Protein AF-A0A954FXZ7-F1 (afdb_monomer)

Sequence (182 aa):
MTSQVKESRLDNQRIRRRPSRIIVGSLCLGFIVVGLLWGKSAWISFCQWQAERNLQSRDAEVAMSWISKAYEADSQNAETLLILARAHRRAHEVEPAVEYLKTLLKLAGPSEALHREQWLVEAHVGDLTNLEQHLADMLIDPQGNAQDICETFVNSCILNYRFHDALRILEVWQADFPNDPL

Secondary structure (DSSP, 8-state):
--SSTTGGGSSS-------HHHHHHHHHHHHHHHHHHHHHHHHHHHHHHHHHHHHHTT-HHHHHHHHHHHHHH-TT-HHHHHHHHHHHHHTT-HHHHHHHHHHHHHHH-S-HHHHHHHHHHHHHTT--HHHHHHHHHHHHS-TT-HHHHHHHHHHHHHHTT-HHHHHHHHHHHHHH-TTS--

Nearest PDB structures (foldseek):
  5lyp-assembly1_A  TM=6.255E-01  e=1.002E-02  Saccharomyces cerevisiae
  5hrz-assembly1_A  TM=6.611E-01  e=2.943E-02  synthetic construct
  1a17-assembly1_A  TM=5.729E-01  e=2.808E-02  Homo sapiens
  5a31-assembly1_Y  TM=5.627E-01  e=7.512E-02  Homo sapiens
  4buj-assembly2_F  TM=5.618E-01  e=7.168E-02  Saccharomyces cerevisiae S288C

Foldseek 3Di:
DPDPVPVVPPPPPDPPPPCVVVVVVVVVVVVVVVVVVVVLVVLLVVLLVQLLVCVQVLNLVVSCVSLVVSCVSPVLDLSSLLSQLSSCVSVVNLVSSVVSLVSSCVRPNDDPSSVQSVCLSCLSVQNNPSCVVCVVVCCVPVVRHNPSSLVSNLVSCVVVVVNVSSVVSVVVCCVVPVPDPD

Radius of gyration: 29.23 Å; Cα contacts (8 Å, |Δi|>4): 170; chains: 1; bounding box: 58×35×107 Å

Solvent-accessible surface area (backbone atoms only — not comparable to full-atom values): 10086 Å² total; per-residue (Å²): 143,79,75,77,78,65,67,78,70,68,80,85,75,74,87,77,82,73,57,64,67,57,52,50,50,53,50,53,50,48,52,50,54,50,50,51,53,50,52,52,53,53,49,31,53,50,22,44,53,53,13,52,55,25,49,75,69,71,34,24,69,63,12,45,61,32,34,50,56,21,32,74,74,40,78,83,39,60,67,52,31,52,52,46,19,52,28,28,43,69,62,71,36,56,68,62,15,52,53,29,49,54,49,31,38,74,73,74,42,90,46,70,72,56,51,56,49,49,27,51,56,39,15,69,77,46,45,45,71,63,37,63,78,43,40,69,60,42,60,75,58,40,91,86,47,50,65,59,53,52,51,41,51,32,53,19,22,53,74,64,71,35,53,71,61,24,50,58,51,48,54,51,46,47,69,79,40,72,85,60,87,125

Structure (mmCIF, N/CA/C/O backbone):
data_AF-A0A954FXZ7-F1
#
_entry.id   AF-A0A954FXZ7-F1
#
loop_
_atom_site.group_PDB
_atom_site.id
_atom_site.type_symbol
_atom_site.label_atom_id
_atom_site.label_alt_id
_atom_site.label_comp_id
_atom_site.label_asym_id
_atom_site.label_entity_id
_atom_site.label_seq_id
_atom_site.pdbx_PDB_ins_code
_atom_site.Cartn_x
_atom_site.Cartn_y
_atom_site.Cartn_z
_atom_site.occupancy
_atom_site.B_iso_or_equiv
_atom_site.auth_seq_id
_atom_site.auth_comp_id
_atom_site.auth_asym_id
_atom_site.auth_atom_id
_atom_site.pdbx_PDB_model_num
ATOM 1 N N . MET A 1 1 ? 38.506 10.407 -86.461 1.00 49.69 1 MET A N 1
ATOM 2 C CA . MET A 1 1 ? 37.497 9.555 -85.792 1.00 49.69 1 MET A CA 1
ATOM 3 C C . MET A 1 1 ? 38.191 8.677 -84.750 1.00 49.69 1 MET A C 1
ATOM 5 O O . MET A 1 1 ? 38.519 7.556 -85.082 1.00 49.69 1 MET A O 1
ATOM 9 N N . THR A 1 2 ? 38.475 9.171 -83.535 1.00 50.09 2 THR A N 1
ATOM 10 C CA . THR A 1 2 ? 38.960 8.320 -82.407 1.00 50.09 2 THR A CA 1
ATOM 11 C C . THR A 1 2 ? 39.024 9.024 -81.041 1.00 50.09 2 THR A C 1
ATOM 13 O O . THR A 1 2 ? 39.314 8.354 -80.056 1.00 50.09 2 THR A O 1
ATOM 16 N N . SER A 1 3 ? 38.739 10.330 -80.924 1.00 51.28 3 SER A N 1
ATOM 17 C CA . SER A 1 3 ? 38.950 11.040 -79.646 1.00 51.28 3 SER A CA 1
ATOM 18 C C . SER A 1 3 ? 37.697 11.237 -78.780 1.00 51.28 3 SER A C 1
ATOM 20 O O . SER A 1 3 ? 37.835 11.362 -77.572 1.00 51.28 3 SER A O 1
ATOM 22 N N . GLN A 1 4 ? 36.479 11.193 -79.338 1.00 47.25 4 GLN A N 1
ATOM 23 C CA . GLN A 1 4 ? 35.246 11.436 -78.560 1.00 47.25 4 GLN A CA 1
ATOM 24 C C . GLN A 1 4 ? 34.610 10.184 -77.931 1.00 47.25 4 GLN A C 1
ATOM 26 O O . GLN A 1 4 ? 33.756 10.297 -77.061 1.00 47.25 4 GLN A O 1
ATOM 31 N N . VAL A 1 5 ? 35.037 8.975 -78.311 1.00 49.00 5 VAL A N 1
ATOM 32 C CA . VAL A 1 5 ? 34.463 7.719 -77.775 1.00 49.00 5 VAL A CA 1
ATOM 33 C C . VAL A 1 5 ? 35.115 7.306 -76.442 1.00 49.00 5 VAL A C 1
ATOM 35 O O . VAL A 1 5 ? 34.634 6.402 -75.760 1.00 49.00 5 VAL A O 1
ATOM 38 N N . LYS A 1 6 ? 36.213 7.963 -76.042 1.00 42.94 6 LYS A N 1
ATOM 39 C CA . LYS A 1 6 ? 36.994 7.581 -74.854 1.00 42.94 6 LYS A CA 1
ATOM 40 C C . LYS A 1 6 ? 36.622 8.362 -73.589 1.00 42.94 6 LYS A C 1
ATOM 42 O O . LYS A 1 6 ? 36.793 7.825 -72.499 1.00 42.94 6 LYS A O 1
ATOM 47 N N . GLU A 1 7 ? 36.060 9.564 -73.720 1.00 44.06 7 GLU A N 1
ATOM 48 C CA . GLU A 1 7 ? 35.636 10.378 -72.567 1.00 44.06 7 GLU A CA 1
ATOM 49 C C . GLU A 1 7 ? 34.301 9.923 -71.964 1.00 44.06 7 GLU A C 1
ATOM 51 O O . GLU A 1 7 ? 34.107 10.029 -70.757 1.00 44.06 7 GLU A O 1
ATOM 56 N N . SER A 1 8 ? 33.415 9.293 -72.741 1.00 44.84 8 SER A N 1
ATOM 57 C CA . SER A 1 8 ? 32.098 8.868 -72.243 1.00 44.84 8 SER A CA 1
ATOM 58 C C . SER A 1 8 ? 32.117 7.603 -71.367 1.00 44.84 8 SER A C 1
ATOM 60 O O . SER A 1 8 ? 31.059 7.127 -70.957 1.00 44.84 8 SER A O 1
ATOM 62 N N . ARG A 1 9 ? 3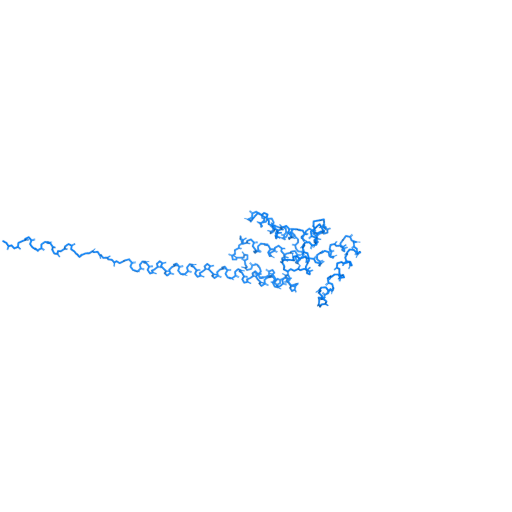3.290 7.002 -71.108 1.00 44.25 9 ARG A N 1
ATOM 63 C CA . ARG A 1 9 ? 33.417 5.741 -70.346 1.00 44.25 9 ARG A CA 1
ATOM 64 C C . ARG A 1 9 ? 33.980 5.894 -68.935 1.00 44.25 9 ARG A C 1
ATOM 66 O O . ARG A 1 9 ? 34.012 4.901 -68.214 1.00 44.25 9 ARG A O 1
ATOM 73 N N . LEU A 1 10 ? 34.400 7.090 -68.525 1.00 45.50 10 LEU A N 1
ATOM 74 C CA . LEU A 1 10 ? 35.016 7.290 -67.206 1.00 45.50 10 LEU A CA 1
ATOM 75 C C . LEU A 1 10 ? 34.113 7.956 -66.165 1.00 45.50 10 LEU A C 1
ATOM 77 O O . LEU A 1 10 ? 34.504 8.005 -65.003 1.00 45.50 10 LEU A O 1
ATOM 81 N N . ASP A 1 11 ? 32.895 8.365 -66.524 1.00 43.66 11 ASP A N 1
ATOM 82 C CA . ASP A 1 11 ? 32.009 9.074 -65.586 1.00 43.66 11 ASP A CA 1
ATOM 83 C C . ASP A 1 11 ? 30.918 8.193 -64.942 1.00 43.66 11 ASP A C 1
ATOM 85 O O . ASP A 1 11 ? 30.104 8.652 -64.150 1.00 43.66 11 ASP A O 1
ATOM 89 N N . ASN A 1 12 ? 30.907 6.884 -65.224 1.00 47.56 12 ASN A N 1
ATOM 90 C CA . ASN A 1 12 ? 29.901 5.957 -64.679 1.00 47.56 12 ASN A CA 1
ATOM 91 C C . ASN A 1 12 ? 30.410 5.095 -63.505 1.00 47.56 12 ASN A C 1
ATOM 93 O O . ASN A 1 12 ? 29.854 4.046 -63.183 1.00 47.56 12 ASN A O 1
ATOM 97 N N . GLN A 1 13 ? 31.501 5.503 -62.856 1.00 49.25 13 GLN A N 1
ATOM 98 C CA . GLN A 1 13 ? 32.075 4.784 -61.719 1.00 49.25 13 GLN A CA 1
ATOM 99 C C . GLN A 1 13 ? 32.358 5.740 -60.569 1.00 49.25 13 GLN A C 1
ATOM 101 O O . GLN A 1 13 ? 33.485 6.203 -60.431 1.00 49.25 13 GLN A O 1
ATOM 106 N N . ARG A 1 14 ? 31.350 5.990 -59.720 1.00 48.75 14 ARG A N 1
ATOM 107 C CA . ARG A 1 14 ? 31.489 6.203 -58.257 1.00 48.75 14 ARG A CA 1
ATOM 108 C C . ARG A 1 14 ? 30.164 6.597 -57.593 1.00 48.75 14 ARG A C 1
ATOM 110 O O . ARG A 1 14 ? 30.133 7.460 -56.725 1.00 48.75 14 ARG A O 1
ATOM 117 N N . ILE A 1 15 ? 29.079 5.860 -57.837 1.00 52.81 15 ILE A N 1
ATOM 118 C CA . ILE A 1 15 ? 28.052 5.765 -56.786 1.00 52.81 15 ILE A CA 1
ATOM 119 C C . ILE A 1 15 ? 28.581 4.753 -55.770 1.00 52.81 15 ILE A C 1
ATOM 121 O O . ILE 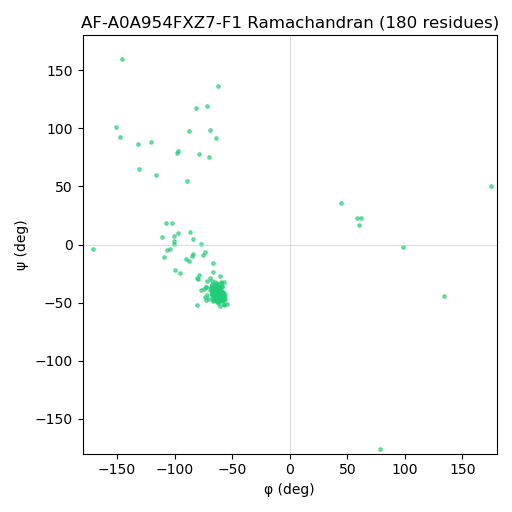A 1 15 ? 28.238 3.571 -55.779 1.00 52.81 15 ILE A O 1
ATOM 125 N N . ARG A 1 16 ? 29.513 5.209 -54.927 1.00 51.78 16 ARG A N 1
ATOM 126 C CA . ARG A 1 16 ? 30.091 4.435 -53.827 1.00 51.78 16 ARG A CA 1
ATOM 127 C C . ARG A 1 16 ? 29.000 4.265 -52.767 1.00 51.78 16 ARG A C 1
ATOM 129 O O . ARG A 1 16 ? 29.002 4.937 -51.743 1.00 51.78 16 ARG A O 1
ATOM 136 N N . ARG A 1 17 ? 28.034 3.376 -53.026 1.00 56.75 17 ARG A N 1
ATOM 137 C CA . ARG A 1 17 ? 27.024 2.952 -52.054 1.00 56.75 17 ARG A CA 1
ATOM 138 C C . ARG A 1 17 ? 27.742 2.234 -50.911 1.00 56.75 17 ARG A C 1
ATOM 140 O O . ARG A 1 17 ? 27.947 1.026 -50.950 1.00 56.75 17 ARG A O 1
ATOM 147 N N . ARG A 1 18 ? 28.123 2.974 -49.871 1.00 60.72 18 ARG A N 1
ATOM 148 C CA . ARG A 1 18 ? 28.374 2.408 -48.541 1.00 60.72 18 ARG A CA 1
ATOM 149 C C . ARG A 1 18 ? 27.395 2.961 -47.491 1.00 60.72 18 ARG A C 1
ATOM 151 O O . ARG A 1 18 ? 27.857 3.520 -46.506 1.00 60.72 18 ARG A O 1
ATOM 158 N N . PRO A 1 19 ? 26.065 2.775 -47.632 1.00 50.75 19 PRO A N 1
ATOM 159 C CA . PRO A 1 19 ? 25.154 2.990 -46.509 1.00 50.75 19 PRO A CA 1
ATOM 160 C C . PRO A 1 19 ? 24.980 1.733 -45.630 1.00 50.75 19 PRO A C 1
ATOM 162 O O . PRO A 1 19 ? 24.526 1.848 -44.502 1.00 50.75 19 PRO A O 1
ATOM 165 N N . SER A 1 20 ? 25.390 0.536 -46.079 1.00 62.56 20 SER A N 1
ATOM 166 C CA . SER A 1 20 ? 25.109 -0.731 -45.372 1.00 62.56 20 SER A CA 1
ATOM 167 C C . SER A 1 20 ? 25.687 -0.804 -43.950 1.00 62.56 20 SER A C 1
ATOM 169 O O . SER A 1 20 ? 24.986 -1.238 -43.047 1.00 62.56 20 SER A O 1
ATOM 171 N N . ARG A 1 21 ? 26.920 -0.336 -43.707 1.00 67.31 21 ARG A N 1
ATOM 172 C CA . ARG A 1 21 ? 27.519 -0.379 -42.356 1.00 67.31 21 ARG A CA 1
ATOM 173 C C . ARG A 1 21 ? 26.895 0.626 -41.389 1.00 67.31 21 ARG A C 1
ATOM 175 O O . ARG A 1 21 ? 26.818 0.338 -40.203 1.00 67.31 21 ARG A O 1
ATOM 182 N N . ILE A 1 22 ? 26.442 1.771 -41.899 1.00 77.31 22 ILE A N 1
ATOM 183 C CA . ILE A 1 22 ? 25.761 2.793 -41.096 1.00 77.31 22 ILE A CA 1
ATOM 184 C C . ILE A 1 22 ? 24.354 2.301 -40.751 1.00 77.31 22 ILE A C 1
ATOM 186 O O . ILE A 1 22 ? 23.982 2.329 -39.590 1.00 77.31 22 ILE A O 1
ATOM 190 N N . ILE A 1 23 ? 23.624 1.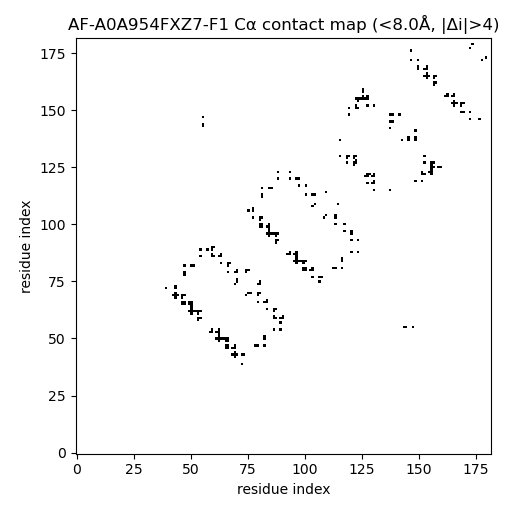744 -41.724 1.00 79.44 23 ILE A N 1
ATOM 191 C CA . ILE A 1 23 ? 22.293 1.158 -41.505 1.00 79.44 23 ILE A CA 1
ATOM 192 C C . ILE A 1 23 ? 22.363 -0.006 -40.508 1.00 79.44 23 ILE A C 1
ATOM 194 O O . ILE A 1 23 ? 21.572 -0.047 -39.574 1.00 79.44 23 ILE A O 1
ATOM 198 N N . VAL A 1 24 ? 23.328 -0.921 -40.665 1.00 81.62 24 VAL A N 1
ATOM 199 C CA . VAL A 1 24 ? 23.531 -2.048 -39.735 1.00 81.62 24 VAL A CA 1
ATOM 200 C C . VAL A 1 24 ? 23.926 -1.542 -38.346 1.00 81.62 24 VAL A C 1
ATOM 202 O O . VAL A 1 24 ? 23.371 -2.008 -37.360 1.00 81.62 24 VAL A O 1
ATOM 205 N N . GLY A 1 25 ? 24.822 -0.553 -38.255 1.00 84.31 25 GLY A N 1
ATOM 206 C CA . GLY A 1 25 ? 25.203 0.066 -36.983 1.00 84.31 25 GLY A CA 1
ATOM 207 C C . GLY A 1 25 ? 24.025 0.737 -36.271 1.00 84.31 25 GLY A C 1
ATOM 208 O O . GLY A 1 25 ? 23.835 0.519 -35.079 1.00 84.31 25 GLY A O 1
ATOM 209 N N . SER A 1 26 ? 23.193 1.485 -37.001 1.00 84.12 26 SER A N 1
ATOM 210 C CA . SER A 1 26 ? 21.971 2.102 -36.471 1.00 84.12 26 SER A CA 1
ATOM 211 C C . SER A 1 26 ? 20.930 1.065 -36.042 1.00 84.12 26 SER A C 1
ATOM 213 O O . SER A 1 26 ? 20.301 1.246 -35.006 1.00 84.12 26 SER A O 1
ATOM 215 N N . LEU A 1 27 ? 20.780 -0.039 -36.783 1.00 86.31 27 LEU A N 1
ATOM 216 C CA . LEU A 1 27 ? 19.910 -1.160 -36.407 1.00 86.31 27 LEU A CA 1
ATOM 217 C C . LEU A 1 27 ? 20.394 -1.845 -35.126 1.00 86.31 27 LEU A C 1
ATOM 219 O O . LEU A 1 27 ? 19.605 -2.031 -34.206 1.00 86.31 27 LEU A O 1
ATOM 223 N N . CYS A 1 28 ? 21.684 -2.175 -35.033 1.00 86.00 28 CYS A N 1
ATOM 224 C CA . CYS A 1 28 ? 22.266 -2.773 -33.830 1.00 86.00 28 CYS A CA 1
ATOM 225 C C . CYS A 1 28 ? 22.134 -1.846 -32.616 1.00 86.00 28 CYS A C 1
ATOM 227 O O . CYS A 1 28 ? 21.744 -2.303 -31.545 1.00 86.00 28 CYS A O 1
ATOM 229 N N . LEU A 1 29 ? 22.399 -0.546 -32.782 1.00 87.69 29 LEU A N 1
ATOM 230 C CA . LEU A 1 29 ? 22.213 0.441 -31.719 1.00 87.69 29 LEU A CA 1
ATOM 231 C C . LEU A 1 29 ? 20.740 0.533 -31.293 1.00 87.69 29 LEU A C 1
ATOM 233 O O . LEU A 1 29 ? 20.453 0.549 -30.100 1.00 87.69 29 LEU A O 1
ATOM 237 N N . GLY A 1 30 ? 19.811 0.521 -32.254 1.00 86.69 30 GLY A N 1
ATOM 238 C CA . GLY A 1 30 ? 18.373 0.481 -31.990 1.00 86.69 30 GLY A CA 1
ATOM 239 C C . GLY A 1 30 ? 17.961 -0.745 -31.174 1.00 86.69 30 GLY A C 1
ATOM 240 O O . GLY A 1 30 ? 17.282 -0.598 -30.163 1.00 86.69 30 GLY A O 1
ATOM 241 N N . PHE A 1 31 ? 18.432 -1.941 -31.542 1.00 87.06 31 PHE A N 1
ATOM 242 C CA . PHE A 1 31 ? 18.162 -3.168 -30.783 1.00 87.06 31 PHE A CA 1
ATOM 243 C C . PHE A 1 31 ? 18.731 -3.135 -29.362 1.00 87.06 31 PHE A C 1
ATOM 245 O O . PHE A 1 31 ? 18.067 -3.602 -28.441 1.00 87.06 31 PHE A O 1
ATOM 252 N N . ILE A 1 32 ? 19.922 -2.562 -29.164 1.00 86.81 32 ILE A N 1
ATOM 253 C CA . ILE A 1 32 ? 20.520 -2.419 -27.830 1.00 86.81 32 ILE A CA 1
ATOM 254 C C . ILE A 1 32 ? 19.686 -1.466 -26.968 1.00 86.81 32 ILE A C 1
ATOM 256 O O . ILE A 1 32 ? 19.357 -1.804 -25.835 1.00 86.81 32 ILE A O 1
ATOM 260 N N . VAL A 1 33 ? 19.299 -0.302 -27.499 1.00 83.19 33 VAL A N 1
ATOM 261 C CA . VAL A 1 33 ? 18.471 0.671 -26.765 1.00 83.19 33 VAL A CA 1
ATOM 262 C C . VAL A 1 33 ? 17.109 0.074 -26.416 1.00 83.19 33 VAL A C 1
ATOM 264 O O . VAL A 1 33 ? 16.676 0.178 -25.272 1.00 83.19 33 VAL A O 1
ATOM 267 N N . VAL A 1 34 ? 16.459 -0.605 -27.365 1.00 85.31 34 VAL A N 1
ATOM 268 C CA . VAL A 1 34 ? 15.197 -1.312 -27.112 1.00 85.31 34 VAL A CA 1
ATOM 269 C C . VAL A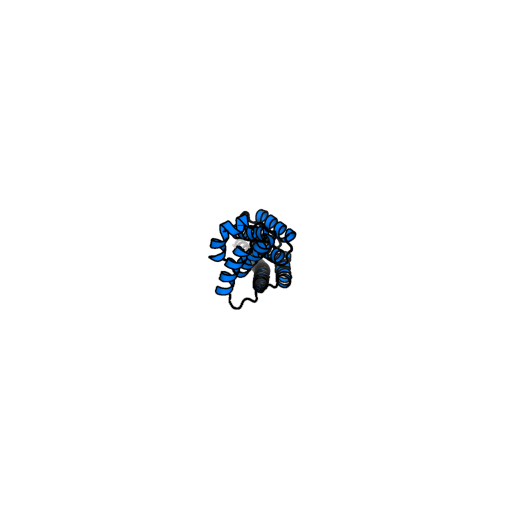 1 34 ? 15.397 -2.383 -26.037 1.00 85.31 34 VAL A C 1
ATOM 271 O O . VAL A 1 34 ? 14.654 -2.399 -25.064 1.00 85.31 34 VAL A O 1
ATOM 274 N N . GLY A 1 35 ? 16.436 -3.215 -26.132 1.00 82.75 35 GLY A N 1
ATOM 275 C CA . GLY A 1 35 ? 16.731 -4.233 -25.120 1.00 82.75 35 GLY A CA 1
ATOM 276 C C . GLY A 1 35 ? 16.934 -3.654 -23.715 1.00 82.75 35 GLY A C 1
ATOM 277 O O . GLY A 1 35 ? 16.411 -4.201 -22.747 1.00 82.75 35 GLY A O 1
ATOM 278 N N . LEU A 1 36 ? 17.627 -2.517 -23.599 1.00 83.75 36 LEU A N 1
ATOM 279 C CA . LEU A 1 36 ? 17.845 -1.831 -22.321 1.00 83.75 36 LEU A CA 1
ATOM 280 C C . LEU A 1 36 ? 16.551 -1.243 -21.741 1.00 83.75 36 LEU A C 1
ATOM 282 O O . LEU A 1 36 ? 16.302 -1.385 -20.545 1.00 83.75 36 LEU A O 1
ATOM 286 N N . LEU A 1 37 ? 15.710 -0.618 -22.571 1.00 80.31 37 LEU A N 1
ATOM 287 C CA . LEU A 1 37 ? 14.425 -0.063 -22.131 1.00 80.31 37 LEU A CA 1
ATOM 288 C C . LEU A 1 37 ? 13.459 -1.162 -21.674 1.00 80.31 37 LEU A C 1
ATOM 290 O O . LEU A 1 37 ? 12.839 -1.040 -20.617 1.00 80.31 37 LEU A O 1
ATOM 294 N N . TRP A 1 38 ? 13.375 -2.258 -22.430 1.00 83.62 38 TRP A N 1
ATOM 295 C CA . TRP A 1 38 ? 12.544 -3.409 -22.075 1.00 83.62 38 TRP A CA 1
ATOM 296 C C . TRP A 1 38 ? 13.052 -4.103 -20.811 1.00 83.62 38 TRP A C 1
ATOM 298 O O . TRP A 1 38 ? 12.253 -4.428 -19.938 1.00 83.62 38 TRP A O 1
ATOM 308 N N . GLY A 1 39 ? 14.372 -4.266 -20.671 1.00 88.00 39 GLY A N 1
ATOM 309 C CA . GLY A 1 39 ? 14.981 -4.819 -19.462 1.00 88.00 39 GLY A CA 1
ATOM 310 C C . GLY A 1 39 ? 14.676 -3.982 -18.219 1.00 88.00 39 GLY A C 1
ATOM 311 O O . GLY A 1 39 ? 14.300 -4.535 -17.188 1.00 88.00 39 GLY A O 1
ATOM 312 N N . LYS A 1 40 ? 14.756 -2.648 -18.331 1.00 89.88 40 LYS A N 1
ATOM 313 C CA . LYS A 1 40 ? 14.398 -1.728 -17.243 1.00 89.88 40 LYS A CA 1
ATOM 314 C C . LYS A 1 40 ? 12.922 -1.852 -16.857 1.00 89.88 40 LYS A C 1
ATOM 316 O O . LYS A 1 40 ? 12.618 -2.012 -15.679 1.00 89.88 40 LYS A O 1
ATOM 321 N N . SER A 1 41 ? 12.015 -1.792 -17.833 1.00 92.31 41 SER A N 1
ATOM 322 C CA . SER A 1 41 ? 10.573 -1.884 -17.570 1.00 92.31 41 SER A CA 1
ATOM 323 C C . SER A 1 41 ? 10.197 -3.228 -16.946 1.00 92.31 41 SER A C 1
ATOM 325 O O . SER A 1 41 ? 9.454 -3.257 -15.973 1.00 92.31 41 SER A O 1
ATOM 327 N N . ALA A 1 42 ? 10.744 -4.332 -17.460 1.00 94.31 42 ALA A N 1
ATOM 328 C CA . ALA A 1 42 ? 10.493 -5.663 -16.916 1.00 94.31 42 ALA A CA 1
ATOM 329 C C . ALA A 1 42 ? 11.016 -5.809 -15.479 1.00 94.31 42 ALA A C 1
ATOM 331 O O . ALA A 1 42 ? 10.362 -6.435 -14.648 1.00 94.31 42 ALA A O 1
ATOM 332 N N . TRP A 1 43 ? 12.172 -5.210 -15.173 1.00 96.31 43 TRP A N 1
ATOM 333 C CA . TRP A 1 43 ? 12.715 -5.186 -13.816 1.00 96.31 43 TRP A CA 1
ATOM 334 C C . TRP A 1 43 ? 11.811 -4.424 -12.842 1.00 96.31 43 TRP A C 1
ATOM 336 O O . TRP A 1 43 ? 11.516 -4.937 -11.765 1.00 96.31 43 TRP A O 1
ATOM 346 N N . ILE A 1 44 ? 11.325 -3.243 -13.240 1.00 97.50 44 ILE A N 1
ATOM 347 C CA . ILE A 1 44 ? 10.381 -2.446 -12.441 1.00 97.50 44 ILE A CA 1
ATOM 348 C C . ILE A 1 44 ? 9.124 -3.265 -12.142 1.00 97.50 44 ILE A C 1
ATOM 350 O O . ILE A 1 44 ? 8.794 -3.446 -10.972 1.00 97.50 44 ILE A O 1
ATOM 354 N N . SER A 1 45 ? 8.488 -3.839 -13.169 1.00 97.06 45 SER A N 1
ATOM 355 C CA . SER A 1 45 ? 7.277 -4.650 -12.998 1.00 97.06 45 SER A CA 1
ATOM 356 C C . SER A 1 45 ? 7.503 -5.884 -12.127 1.00 97.06 45 SER A C 1
ATOM 358 O O . SER A 1 45 ? 6.647 -6.243 -11.324 1.00 97.06 45 SER A O 1
ATOM 360 N N . PHE A 1 46 ? 8.672 -6.523 -12.225 1.00 97.88 46 PHE A N 1
ATOM 361 C CA . PHE A 1 46 ? 9.020 -7.641 -11.350 1.00 97.88 46 PHE A CA 1
ATOM 362 C C . PHE A 1 46 ? 9.143 -7.208 -9.882 1.00 97.88 46 PHE A C 1
ATOM 364 O O . PHE A 1 46 ? 8.611 -7.875 -8.994 1.00 97.88 46 PHE A O 1
ATOM 371 N N . CYS A 1 47 ? 9.819 -6.087 -9.616 1.00 98.38 47 CYS A N 1
ATOM 372 C CA . CYS A 1 47 ? 9.940 -5.543 -8.266 1.00 98.38 47 CYS A CA 1
ATOM 373 C C . CYS A 1 47 ? 8.585 -5.100 -7.692 1.00 98.38 47 CYS A C 1
ATOM 375 O O . CYS A 1 47 ? 8.325 -5.367 -6.521 1.00 98.38 47 CYS A O 1
ATOM 377 N N . GLN A 1 48 ? 7.721 -4.485 -8.505 1.00 98.06 48 GLN A N 1
ATOM 378 C CA . GLN A 1 48 ? 6.353 -4.111 -8.129 1.00 98.06 48 GLN A CA 1
ATOM 379 C C . GLN A 1 48 ? 5.528 -5.343 -7.744 1.00 98.06 48 GLN A C 1
ATOM 381 O O . GLN A 1 48 ? 5.031 -5.417 -6.623 1.00 98.06 48 GLN A O 1
ATOM 386 N N . TRP A 1 49 ? 5.484 -6.357 -8.613 1.00 96.88 49 TRP A N 1
ATOM 387 C CA . TRP A 1 49 ? 4.775 -7.611 -8.347 1.00 96.88 49 TRP A CA 1
ATOM 388 C C . TRP A 1 49 ? 5.257 -8.291 -7.061 1.00 96.88 49 TRP A C 1
ATOM 390 O O . TRP A 1 49 ? 4.460 -8.756 -6.244 1.00 96.88 49 TRP A O 1
ATOM 400 N N . GLN A 1 50 ? 6.574 -8.335 -6.853 1.00 98.00 50 GLN A N 1
ATOM 401 C CA . GLN A 1 50 ? 7.142 -8.954 -5.665 1.00 98.00 50 GLN A CA 1
ATOM 402 C C . GLN A 1 50 ? 6.816 -8.152 -4.400 1.00 98.00 50 GLN A C 1
ATOM 404 O O . GLN A 1 50 ? 6.538 -8.751 -3.362 1.00 98.00 50 GLN A O 1
ATOM 409 N N . ALA A 1 51 ? 6.809 -6.820 -4.469 1.00 97.31 51 ALA A N 1
ATOM 410 C CA . ALA A 1 51 ? 6.384 -5.980 -3.356 1.00 97.31 51 ALA A CA 1
ATOM 411 C C . ALA A 1 51 ? 4.911 -6.224 -3.003 1.00 97.31 51 ALA A C 1
ATOM 413 O O . ALA A 1 51 ? 4.612 -6.525 -1.851 1.00 97.31 51 ALA A O 1
ATOM 414 N N . GLU A 1 52 ? 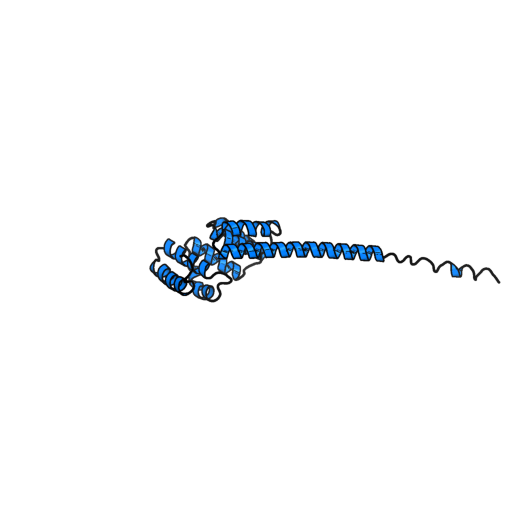4.004 -6.202 -3.983 1.00 94.62 52 GLU A N 1
ATOM 415 C CA . GLU A 1 52 ? 2.575 -6.460 -3.757 1.00 94.62 52 GLU A CA 1
ATOM 416 C C . GLU A 1 52 ? 2.312 -7.840 -3.157 1.00 94.62 52 GLU A C 1
ATOM 418 O O . GLU A 1 52 ? 1.527 -7.973 -2.219 1.00 94.62 52 GLU A O 1
ATOM 423 N N . ARG A 1 53 ? 3.023 -8.870 -3.626 1.00 94.25 53 ARG A N 1
ATOM 424 C CA . ARG A 1 53 ? 2.929 -10.218 -3.058 1.00 94.25 53 ARG A CA 1
ATOM 425 C C . ARG A 1 53 ? 3.337 -10.264 -1.580 1.00 94.25 53 ARG A C 1
ATOM 427 O O . ARG A 1 53 ? 2.721 -10.986 -0.793 1.00 94.25 53 ARG A O 1
ATOM 434 N N . ASN A 1 54 ? 4.369 -9.516 -1.193 1.00 94.25 54 ASN A N 1
ATOM 435 C CA . ASN A 1 54 ? 4.786 -9.429 0.210 1.00 94.25 54 ASN A CA 1
ATOM 436 C C . ASN A 1 54 ? 3.789 -8.604 1.038 1.00 94.25 54 ASN A C 1
ATOM 438 O O . ASN A 1 54 ? 3.455 -9.017 2.146 1.00 94.25 54 ASN A O 1
ATOM 442 N N . LEU A 1 55 ? 3.205 -7.539 0.474 1.00 92.44 55 LEU A N 1
ATOM 443 C CA . LEU A 1 55 ? 2.100 -6.814 1.113 1.00 92.44 55 LEU A CA 1
ATOM 444 C C . LEU A 1 55 ? 0.880 -7.714 1.327 1.00 92.44 55 LEU A C 1
ATOM 446 O O . LEU A 1 55 ? 0.257 -7.634 2.376 1.00 92.44 55 LEU A O 1
ATOM 450 N N . GLN A 1 56 ? 0.541 -8.603 0.395 1.00 89.00 56 GLN A N 1
ATOM 451 C CA . GLN A 1 56 ? -0.527 -9.593 0.603 1.00 89.00 56 GLN A CA 1
ATOM 452 C C . GLN A 1 56 ? -0.193 -10.578 1.731 1.00 89.00 56 GLN A C 1
ATOM 454 O O . GLN A 1 56 ? -1.076 -10.993 2.471 1.00 89.00 56 GLN A O 1
ATOM 459 N N . SER A 1 57 ? 1.088 -10.899 1.905 1.00 89.25 57 SER A N 1
ATOM 460 C CA . SER A 1 57 ? 1.580 -11.824 2.936 1.00 89.25 57 SER A CA 1
ATOM 461 C C . SER A 1 57 ? 1.852 -11.145 4.288 1.00 89.25 57 SER A C 1
ATOM 463 O O . SER A 1 57 ? 2.475 -11.745 5.158 1.00 89.25 57 SER A O 1
ATOM 465 N N . ARG A 1 58 ? 1.415 -9.890 4.456 1.00 88.31 58 ARG A N 1
ATOM 466 C CA . ARG A 1 58 ? 1.673 -9.019 5.615 1.00 88.31 58 ARG A CA 1
ATOM 467 C C . ARG A 1 58 ? 3.143 -8.702 5.927 1.00 88.31 58 ARG A C 1
ATOM 469 O O . ARG A 1 58 ? 3.436 -8.176 6.996 1.00 88.31 58 ARG A O 1
ATOM 476 N N . ASP A 1 59 ? 4.055 -8.915 4.986 1.00 93.06 59 ASP A N 1
ATOM 477 C CA . ASP A 1 59 ? 5.479 -8.618 5.157 1.00 93.06 59 ASP A CA 1
ATOM 478 C C . ASP A 1 59 ? 5.827 -7.246 4.552 1.00 93.06 59 ASP A C 1
ATOM 480 O O . ASP A 1 59 ? 6.285 -7.122 3.410 1.00 93.06 59 ASP A O 1
ATOM 484 N N . ALA A 1 60 ? 5.531 -6.184 5.309 1.00 92.69 60 ALA A N 1
ATOM 485 C CA . ALA A 1 60 ? 5.735 -4.806 4.859 1.00 92.69 60 ALA A CA 1
ATOM 486 C C . ALA A 1 60 ? 7.223 -4.463 4.671 1.00 92.69 60 ALA A C 1
ATOM 488 O O . ALA A 1 60 ? 7.574 -3.765 3.721 1.00 92.69 60 ALA A O 1
ATOM 489 N N . GLU A 1 61 ? 8.105 -4.994 5.519 1.00 94.06 61 GLU A N 1
ATOM 490 C CA . GLU A 1 61 ? 9.545 -4.730 5.457 1.00 94.06 61 GLU A CA 1
ATOM 491 C C . GLU A 1 61 ? 10.161 -5.315 4.176 1.00 94.06 61 GLU A C 1
ATOM 493 O O . GLU A 1 61 ? 10.872 -4.626 3.433 1.00 94.06 61 GLU A O 1
ATOM 498 N N . VAL A 1 62 ? 9.827 -6.568 3.845 1.00 96.75 62 VAL A N 1
ATOM 499 C CA . VAL A 1 62 ? 10.289 -7.183 2.594 1.00 96.75 62 VAL A CA 1
ATOM 500 C C . VAL A 1 62 ? 9.658 -6.494 1.384 1.00 96.75 62 VAL A C 1
ATOM 502 O O . VAL A 1 62 ? 10.347 -6.280 0.379 1.00 96.75 62 VAL A O 1
ATOM 505 N N . ALA A 1 63 ? 8.389 -6.084 1.466 1.00 97.12 63 ALA A N 1
ATOM 506 C CA . ALA A 1 63 ? 7.758 -5.300 0.408 1.00 97.12 63 ALA A CA 1
ATOM 507 C C . ALA A 1 63 ? 8.494 -3.974 0.149 1.00 97.12 63 ALA A C 1
ATOM 509 O O . ALA A 1 63 ? 8.789 -3.662 -1.008 1.00 97.12 63 ALA A O 1
ATOM 510 N N . MET A 1 64 ? 8.867 -3.241 1.207 1.00 97.19 64 MET A N 1
ATOM 511 C CA . MET A 1 64 ? 9.655 -2.005 1.122 1.00 97.19 64 MET A CA 1
ATOM 512 C C . MET A 1 64 ? 11.004 -2.236 0.431 1.00 97.19 64 MET A C 1
ATOM 514 O O . MET A 1 64 ? 11.390 -1.466 -0.453 1.00 97.19 64 MET A O 1
ATOM 518 N N . SER A 1 65 ? 11.704 -3.325 0.769 1.00 97.38 65 SER A N 1
ATOM 519 C CA . SER A 1 65 ? 12.982 -3.679 0.134 1.00 97.38 65 SER A CA 1
ATOM 520 C C . SER A 1 65 ? 12.847 -3.897 -1.378 1.00 97.38 65 SER A C 1
ATOM 522 O O . SER A 1 65 ? 13.707 -3.476 -2.159 1.00 97.38 65 SER A O 1
ATOM 524 N N . TRP A 1 66 ? 11.765 -4.543 -1.818 1.00 98.31 66 TRP A N 1
ATOM 525 C CA . TRP A 1 66 ? 11.518 -4.774 -3.240 1.00 98.31 66 TRP A CA 1
ATOM 526 C C . TRP A 1 66 ? 11.100 -3.512 -3.979 1.00 98.31 66 TRP A C 1
ATOM 528 O O . TRP A 1 66 ? 11.674 -3.215 -5.029 1.00 98.31 66 TRP A O 1
ATOM 538 N N . ILE A 1 67 ? 10.150 -2.750 -3.437 1.00 98.31 67 ILE A N 1
ATOM 539 C CA . ILE A 1 67 ? 9.637 -1.570 -4.135 1.00 98.31 67 ILE A CA 1
ATOM 540 C C . ILE A 1 67 ? 10.670 -0.440 -4.211 1.00 98.31 67 ILE A C 1
ATOM 542 O O . ILE A 1 67 ? 10.712 0.281 -5.207 1.00 98.31 67 ILE A O 1
ATOM 546 N N . SER A 1 68 ? 11.586 -0.349 -3.242 1.00 97.69 68 SER A N 1
ATOM 547 C CA . SER A 1 68 ? 12.698 0.613 -3.289 1.00 97.69 68 SER A CA 1
ATOM 548 C C . SER A 1 68 ? 13.577 0.415 -4.530 1.00 97.69 68 SER A C 1
ATOM 550 O O . SER A 1 68 ? 13.982 1.388 -5.158 1.00 97.69 68 SER A O 1
ATOM 552 N N . LYS A 1 69 ? 13.787 -0.832 -4.976 1.00 98.19 69 LYS A N 1
ATOM 553 C CA . LYS A 1 69 ? 14.540 -1.128 -6.211 1.00 98.19 69 LYS A CA 1
ATOM 554 C C . LYS A 1 69 ? 13.806 -0.650 -7.465 1.00 98.19 69 LYS A C 1
ATOM 556 O O . LYS A 1 69 ? 14.444 -0.205 -8.418 1.00 98.19 69 LYS A O 1
ATOM 561 N N . ALA A 1 70 ? 12.474 -0.746 -7.481 1.00 98.12 70 ALA A N 1
ATOM 562 C CA . ALA A 1 70 ? 11.664 -0.199 -8.568 1.00 98.12 70 ALA A CA 1
ATOM 563 C C . ALA A 1 70 ? 11.756 1.334 -8.596 1.00 98.12 70 ALA A C 1
ATOM 565 O O . ALA A 1 70 ? 11.895 1.923 -9.666 1.00 98.12 70 ALA A O 1
ATOM 566 N N . TYR A 1 71 ? 11.739 1.964 -7.420 1.00 98.00 71 TYR A N 1
ATOM 567 C CA . TYR A 1 71 ? 11.837 3.413 -7.264 1.00 98.00 71 TYR A CA 1
ATOM 568 C C . TYR A 1 71 ? 13.212 3.967 -7.656 1.00 98.00 71 TYR A C 1
ATOM 570 O O . TYR A 1 71 ? 13.295 4.987 -8.333 1.00 98.00 71 TYR A O 1
ATOM 578 N N . GLU A 1 72 ? 14.297 3.273 -7.305 1.00 97.50 72 GLU A N 1
ATOM 579 C CA . GLU A 1 72 ? 15.651 3.616 -7.760 1.00 97.50 72 GLU A CA 1
ATOM 580 C C . GLU A 1 72 ? 15.782 3.547 -9.287 1.00 97.50 72 GLU A C 1
ATOM 582 O O . GLU A 1 72 ? 16.479 4.361 -9.896 1.00 97.50 72 GLU A O 1
ATOM 587 N N . ALA A 1 73 ? 15.102 2.587 -9.922 1.00 96.50 73 ALA A N 1
ATOM 588 C CA . ALA A 1 73 ? 15.087 2.472 -11.374 1.00 96.50 73 ALA A CA 1
ATOM 589 C C . ALA A 1 73 ? 14.254 3.590 -12.025 1.00 96.50 73 ALA A C 1
ATOM 591 O O . ALA A 1 73 ? 14.670 4.151 -13.045 1.00 96.50 73 ALA A O 1
ATOM 592 N N . ASP A 1 74 ? 13.084 3.909 -11.474 1.00 96.62 74 ASP A N 1
ATOM 593 C CA . ASP A 1 74 ? 12.222 4.991 -11.946 1.00 96.62 74 ASP A CA 1
ATOM 594 C C . ASP A 1 74 ? 11.377 5.586 -10.810 1.00 96.62 74 ASP A C 1
ATOM 596 O O . ASP A 1 74 ? 10.333 5.051 -10.428 1.00 96.62 74 ASP A O 1
ATOM 600 N N . SER A 1 75 ? 11.815 6.740 -10.304 1.00 96.94 75 SER A N 1
ATOM 601 C CA . SER A 1 75 ? 11.148 7.448 -9.209 1.00 96.94 75 SER A CA 1
ATOM 602 C C . SER A 1 75 ? 9.871 8.175 -9.632 1.00 96.94 75 SER A C 1
ATOM 604 O O . SER A 1 75 ? 9.125 8.656 -8.780 1.00 96.94 75 SER A O 1
ATOM 606 N N . GLN A 1 76 ? 9.603 8.259 -10.938 1.00 96.75 76 GLN A N 1
ATOM 607 C CA . GLN A 1 76 ? 8.401 8.868 -11.505 1.00 96.75 76 GLN A CA 1
ATOM 608 C C . GLN A 1 76 ? 7.444 7.817 -12.074 1.00 96.75 76 GLN A C 1
ATOM 610 O O . GLN A 1 76 ? 6.565 8.141 -12.869 1.00 96.75 76 GLN A O 1
ATOM 615 N N . ASN A 1 77 ? 7.581 6.554 -11.674 1.00 97.69 77 ASN A N 1
ATOM 616 C CA . ASN A 1 77 ? 6.601 5.538 -12.014 1.00 97.69 77 ASN A CA 1
ATOM 617 C C . ASN A 1 77 ? 5.399 5.614 -11.050 1.00 97.69 77 ASN A C 1
ATOM 619 O O . ASN A 1 77 ? 5.540 5.415 -9.843 1.00 97.69 77 ASN A O 1
ATOM 623 N N . ALA A 1 78 ? 4.212 5.899 -11.590 1.00 97.75 78 ALA A N 1
ATOM 624 C CA . ALA A 1 78 ? 2.989 6.098 -10.810 1.00 97.75 78 ALA A CA 1
ATOM 625 C C . ALA A 1 78 ? 2.593 4.868 -9.970 1.00 97.75 78 ALA A C 1
ATOM 627 O O . ALA A 1 78 ? 2.220 5.002 -8.806 1.00 97.75 78 ALA A O 1
ATOM 628 N N . GLU A 1 79 ? 2.718 3.670 -10.536 1.00 97.31 79 GLU A N 1
ATOM 629 C CA . GLU A 1 79 ? 2.415 2.414 -9.846 1.00 97.31 79 GLU A CA 1
ATOM 630 C C . GLU A 1 79 ? 3.413 2.149 -8.712 1.00 97.31 79 GLU A C 1
ATOM 632 O O . GLU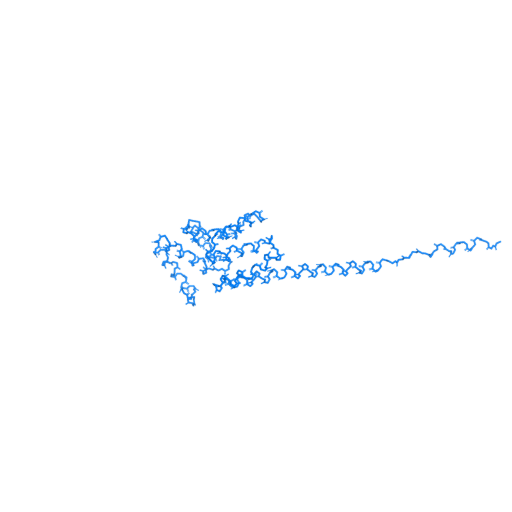 A 1 79 ? 3.015 1.808 -7.599 1.00 97.31 79 GLU A O 1
ATOM 637 N N . THR A 1 80 ? 4.701 2.427 -8.936 1.00 98.38 80 THR A N 1
ATOM 638 C CA . THR A 1 80 ? 5.723 2.346 -7.883 1.00 98.38 80 THR A CA 1
ATOM 639 C C . THR A 1 80 ? 5.416 3.276 -6.710 1.00 98.38 80 THR A C 1
ATOM 641 O O . THR A 1 80 ? 5.542 2.864 -5.558 1.00 98.38 80 THR A O 1
ATOM 644 N N . LEU A 1 81 ? 4.993 4.517 -6.979 1.00 98.50 81 LEU A N 1
ATOM 645 C CA . LEU A 1 81 ? 4.621 5.479 -5.935 1.00 98.50 81 LEU A CA 1
ATOM 646 C C . LEU A 1 81 ? 3.403 5.011 -5.126 1.00 98.50 81 LEU A C 1
ATOM 648 O O . LEU A 1 81 ? 3.382 5.172 -3.907 1.00 98.50 81 LEU A O 1
ATOM 652 N N . LEU A 1 82 ? 2.410 4.408 -5.785 1.00 97.88 82 LEU A N 1
ATOM 653 C CA . LEU A 1 82 ? 1.241 3.846 -5.109 1.00 97.88 82 LEU A CA 1
ATOM 654 C C . LEU A 1 82 ? 1.625 2.674 -4.194 1.00 97.88 82 LEU A C 1
ATOM 656 O O . LEU A 1 82 ? 1.197 2.622 -3.042 1.00 97.88 82 LEU A O 1
ATOM 660 N N . ILE A 1 83 ? 2.458 1.748 -4.679 1.00 97.31 83 ILE A N 1
ATOM 661 C CA . ILE A 1 83 ? 2.910 0.597 -3.884 1.00 97.31 83 ILE A CA 1
ATOM 662 C C . ILE A 1 83 ? 3.809 1.050 -2.724 1.00 97.31 83 ILE A C 1
ATOM 664 O O . ILE A 1 83 ? 3.713 0.490 -1.635 1.00 97.31 83 ILE A O 1
ATOM 668 N N . LEU A 1 84 ? 4.630 2.090 -2.908 1.00 98.12 84 LEU A N 1
ATOM 669 C CA . LEU A 1 84 ? 5.382 2.715 -1.815 1.00 98.12 84 LEU A CA 1
ATOM 670 C C . LEU A 1 84 ? 4.451 3.255 -0.730 1.00 98.12 84 LEU A C 1
ATOM 672 O O . LEU A 1 84 ? 4.659 2.955 0.443 1.00 98.12 84 LEU A O 1
ATOM 676 N N . ALA A 1 85 ? 3.406 3.999 -1.104 1.00 97.44 85 ALA A N 1
ATOM 677 C CA . ALA A 1 85 ? 2.434 4.506 -0.139 1.00 97.44 85 ALA A CA 1
ATOM 678 C C . ALA A 1 85 ? 1.784 3.372 0.671 1.00 97.44 85 ALA A C 1
ATOM 680 O O . ALA A 1 85 ? 1.752 3.436 1.901 1.00 97.44 85 ALA A O 1
ATOM 681 N N . ARG A 1 86 ? 1.366 2.294 -0.006 1.00 95.88 86 ARG A N 1
ATOM 682 C CA . ARG A 1 86 ? 0.827 1.079 0.629 1.00 95.88 86 ARG A CA 1
ATOM 683 C C . ARG A 1 86 ? 1.817 0.437 1.593 1.00 95.88 86 ARG A C 1
ATOM 685 O O . ARG A 1 86 ? 1.452 0.089 2.714 1.00 95.88 86 ARG A O 1
ATOM 692 N N . ALA A 1 87 ? 3.065 0.273 1.160 1.00 96.38 87 ALA A N 1
ATOM 693 C CA . ALA A 1 87 ? 4.111 -0.349 1.959 1.00 96.38 87 ALA A CA 1
ATOM 694 C C . ALA A 1 87 ? 4.408 0.459 3.227 1.00 96.38 87 ALA A C 1
ATOM 696 O O . ALA A 1 87 ? 4.433 -0.111 4.314 1.00 96.38 87 ALA A O 1
ATOM 697 N N . HIS A 1 88 ? 4.526 1.782 3.104 1.00 96.81 88 HIS A N 1
ATOM 698 C CA . HIS A 1 88 ? 4.719 2.675 4.243 1.00 96.81 88 HIS A CA 1
ATOM 699 C C . HIS A 1 88 ? 3.517 2.673 5.197 1.00 96.81 88 HIS A C 1
ATOM 701 O O . HIS A 1 88 ? 3.711 2.523 6.402 1.00 96.81 88 HIS A O 1
ATOM 707 N N . ARG A 1 89 ? 2.272 2.722 4.693 1.00 95.00 89 ARG A N 1
ATOM 708 C CA . ARG A 1 89 ? 1.073 2.597 5.546 1.00 95.00 89 ARG A CA 1
ATOM 709 C C . ARG A 1 89 ? 1.100 1.292 6.341 1.00 95.00 89 ARG A C 1
ATOM 711 O O . ARG A 1 89 ? 0.913 1.302 7.556 1.00 95.00 89 ARG A O 1
ATOM 718 N N . ARG A 1 90 ? 1.383 0.175 5.667 1.00 92.44 90 ARG A N 1
ATOM 719 C CA . ARG A 1 90 ? 1.475 -1.151 6.291 1.00 92.44 90 ARG A CA 1
ATOM 720 C C . ARG A 1 90 ? 2.649 -1.307 7.259 1.00 92.44 90 ARG A C 1
ATOM 722 O O . ARG A 1 90 ? 2.582 -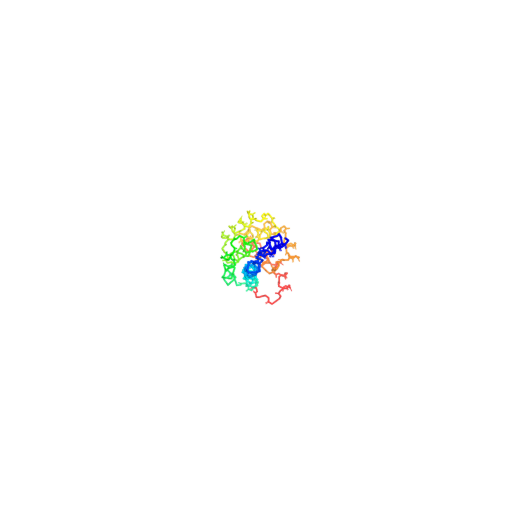2.156 8.139 1.00 92.44 90 ARG A O 1
ATOM 729 N N . ALA A 1 91 ? 3.696 -0.503 7.112 1.00 93.19 91 ALA A N 1
ATOM 730 C CA . ALA A 1 91 ? 4.797 -0.402 8.066 1.00 93.19 91 ALA A CA 1
ATOM 731 C C . ALA A 1 91 ? 4.494 0.558 9.236 1.00 93.19 91 ALA A C 1
ATOM 733 O O . ALA A 1 91 ? 5.362 0.799 10.069 1.00 93.19 91 ALA A O 1
ATOM 734 N N . HIS A 1 92 ? 3.271 1.101 9.317 1.00 91.62 92 HIS A N 1
ATOM 735 C CA . HIS A 1 92 ? 2.861 2.145 10.264 1.00 91.62 92 HIS A CA 1
ATOM 736 C C . HIS A 1 92 ? 3.631 3.470 10.119 1.00 91.62 92 HIS A C 1
ATOM 738 O O . HIS A 1 92 ? 3.656 4.286 11.038 1.00 91.62 92 HIS A O 1
ATOM 744 N N . GLU A 1 93 ? 4.201 3.721 8.942 1.00 95.00 93 GLU A N 1
ATOM 745 C CA . GLU A 1 93 ? 4.886 4.960 8.577 1.00 95.00 93 GLU A CA 1
ATOM 746 C C . GLU A 1 93 ? 3.928 5.862 7.782 1.00 95.00 93 GLU A C 1
ATOM 748 O O . GLU A 1 93 ? 3.958 5.933 6.549 1.00 95.00 93 GLU A O 1
ATOM 753 N N . VAL A 1 94 ? 3.026 6.544 8.490 1.00 93.94 94 VAL A N 1
ATOM 754 C CA . VAL A 1 94 ? 1.932 7.312 7.870 1.00 93.94 94 VAL A CA 1
ATOM 755 C C . VAL A 1 94 ? 2.452 8.524 7.093 1.00 93.94 94 VAL A C 1
ATOM 757 O O . VAL A 1 94 ? 1.995 8.784 5.980 1.00 93.94 94 VAL A O 1
ATOM 760 N N . GLU A 1 95 ? 3.415 9.271 7.637 1.00 96.62 95 GLU A N 1
ATOM 761 C CA . GLU A 1 95 ? 3.919 10.487 6.994 1.00 96.62 95 GLU A CA 1
ATOM 762 C C . GLU A 1 95 ? 4.577 10.195 5.634 1.00 96.62 95 GLU A C 1
ATOM 764 O O . GLU A 1 95 ? 4.197 10.846 4.654 1.00 96.62 95 GLU A O 1
ATOM 769 N N . PRO A 1 96 ? 5.484 9.201 5.502 1.00 97.56 96 PRO A N 1
ATOM 770 C CA . PRO A 1 96 ? 5.982 8.784 4.193 1.00 97.56 96 PRO A CA 1
ATOM 771 C C . PRO A 1 96 ? 4.872 8.358 3.229 1.00 97.56 96 PRO A C 1
ATOM 773 O O . PRO A 1 96 ? 4.901 8.757 2.063 1.00 97.56 96 PRO A O 1
ATOM 776 N N . ALA A 1 97 ? 3.866 7.608 3.697 1.00 97.75 97 ALA A N 1
ATOM 777 C CA . ALA A 1 97 ? 2.753 7.182 2.850 1.00 97.75 97 ALA A CA 1
ATOM 778 C C . ALA A 1 97 ? 2.017 8.384 2.234 1.00 97.75 97 ALA A C 1
ATOM 780 O O . ALA A 1 97 ? 1.800 8.439 1.020 1.00 97.75 97 ALA A O 1
ATOM 781 N N . VAL A 1 98 ? 1.713 9.396 3.051 1.00 98.06 98 VAL A N 1
ATOM 782 C CA . VAL A 1 98 ? 1.071 10.640 2.606 1.00 98.06 98 VAL A CA 1
ATOM 783 C C . VAL A 1 98 ? 1.929 11.392 1.583 1.00 98.06 98 VAL A C 1
ATOM 785 O O . VAL A 1 98 ? 1.401 11.897 0.588 1.00 98.06 98 VAL A O 1
ATOM 788 N N . GLU A 1 99 ? 3.245 11.476 1.785 1.00 98.38 99 GLU A N 1
ATOM 789 C CA . GLU A 1 99 ? 4.142 12.171 0.851 1.00 98.38 99 GLU A CA 1
ATOM 790 C C . GLU A 1 99 ? 4.219 11.483 -0.521 1.00 98.38 99 GLU A C 1
ATOM 792 O O . GLU A 1 99 ? 4.200 12.160 -1.560 1.00 98.38 99 GLU A O 1
ATOM 797 N N . TYR A 1 100 ? 4.212 10.149 -0.562 1.00 98.50 100 TYR A N 1
ATOM 798 C CA . TYR A 1 100 ? 4.144 9.421 -1.830 1.00 98.50 100 TYR A CA 1
ATOM 799 C C . TYR A 1 100 ? 2.798 9.599 -2.534 1.00 98.50 100 TYR A C 1
ATOM 801 O O . TYR A 1 100 ? 2.787 9.832 -3.744 1.00 98.50 100 TYR A O 1
ATOM 809 N N . LEU A 1 101 ? 1.673 9.613 -1.808 1.00 98.44 101 LEU A N 1
ATOM 810 C CA . LEU A 1 101 ? 0.358 9.902 -2.400 1.00 98.44 101 LEU A CA 1
ATOM 811 C C . LEU A 1 101 ? 0.268 11.327 -2.959 1.00 98.44 101 LEU A C 1
ATOM 813 O O . LEU A 1 101 ? -0.269 11.532 -4.047 1.00 98.44 101 LEU A O 1
ATOM 817 N N . LYS A 1 102 ? 0.847 12.323 -2.275 1.00 98.56 102 LYS A N 1
ATOM 818 C CA . LYS A 1 102 ? 0.952 13.695 -2.807 1.00 98.56 102 LYS A CA 1
ATOM 819 C C . LYS A 1 102 ? 1.795 13.748 -4.078 1.00 98.56 102 LYS A C 1
ATOM 821 O O . LYS A 1 102 ? 1.477 14.500 -5.000 1.00 98.56 102 LYS A O 1
ATOM 826 N N . THR A 1 103 ? 2.884 12.986 -4.121 1.00 98.44 103 THR A N 1
ATOM 827 C CA . THR A 1 103 ? 3.759 12.908 -5.297 1.00 98.44 103 THR A CA 1
ATOM 828 C C . THR A 1 103 ? 3.037 12.242 -6.466 1.00 98.44 103 THR A C 1
ATOM 830 O O . THR A 1 103 ? 3.048 12.779 -7.573 1.00 98.44 103 THR A O 1
ATOM 833 N N . LEU A 1 104 ? 2.326 11.143 -6.206 1.00 98.56 104 LEU A N 1
ATOM 834 C CA . LEU A 1 104 ? 1.480 10.461 -7.181 1.00 98.56 104 LEU A CA 1
ATOM 835 C C . LEU A 1 104 ? 0.390 11.386 -7.735 1.00 98.56 104 LEU A C 1
ATOM 837 O O . LEU A 1 104 ? 0.234 11.473 -8.951 1.00 98.56 104 LEU A O 1
ATOM 841 N N . LEU A 1 105 ? -0.298 12.140 -6.870 1.00 98.50 105 LEU A N 1
ATOM 842 C CA . LEU A 1 105 ? -1.315 13.113 -7.281 1.00 98.50 105 LEU A CA 1
ATOM 843 C C . LEU A 1 105 ? -0.748 14.163 -8.243 1.00 98.50 105 LEU A C 1
ATOM 845 O O . LEU A 1 105 ? -1.379 14.496 -9.242 1.00 98.50 105 LEU A O 1
ATOM 849 N N . LYS A 1 106 ? 0.448 14.690 -7.955 1.00 98.38 106 LYS A N 1
ATOM 850 C CA . LYS A 1 106 ? 1.113 15.683 -8.815 1.00 98.38 106 LYS A CA 1
ATOM 851 C C . LYS A 1 106 ? 1.535 15.098 -10.163 1.00 98.38 106 LYS A C 1
ATOM 853 O O . LYS A 1 106 ? 1.527 15.818 -11.155 1.00 98.38 106 LYS A O 1
ATOM 858 N N . LEU A 1 107 ? 1.937 13.829 -10.180 1.00 97.94 107 LEU A N 1
ATOM 859 C CA . LEU A 1 107 ? 2.461 13.151 -11.362 1.00 97.94 107 LEU A CA 1
ATOM 860 C C . LEU A 1 107 ? 1.348 12.666 -12.303 1.00 97.94 107 LEU A C 1
ATOM 862 O O . LEU A 1 107 ? 1.406 12.924 -13.501 1.00 97.94 107 LEU A O 1
ATOM 866 N N . ALA A 1 108 ? 0.370 11.935 -11.767 1.00 97.50 108 ALA A N 1
ATOM 867 C CA . ALA A 1 108 ? -0.641 11.213 -12.541 1.00 97.50 108 ALA A CA 1
ATOM 868 C C . ALA A 1 108 ? -2.044 11.835 -12.447 1.00 97.50 108 ALA A C 1
ATOM 870 O O . ALA A 1 108 ? -2.932 11.463 -13.212 1.00 97.50 108 ALA A O 1
ATOM 871 N N . GLY A 1 109 ? -2.247 12.796 -11.541 1.00 97.88 109 GLY A N 1
ATOM 872 C CA . GLY A 1 109 ? -3.558 13.366 -11.250 1.00 97.88 109 GLY A CA 1
ATOM 873 C C . GLY A 1 109 ? -4.422 12.473 -10.348 1.00 97.88 109 GLY A C 1
ATOM 874 O O . GLY A 1 109 ? -3.962 11.445 -9.842 1.00 97.88 109 GLY A O 1
ATOM 875 N N . PRO A 1 110 ? -5.680 12.881 -10.102 1.00 97.06 110 PRO A N 1
ATOM 876 C CA . PRO A 1 110 ? -6.633 12.088 -9.335 1.00 97.06 110 PRO A CA 1
ATOM 877 C C . PRO A 1 110 ? -6.925 10.759 -10.034 1.00 97.06 110 PRO A C 1
ATOM 879 O O . PRO A 1 110 ? -7.152 10.717 -11.243 1.00 97.06 110 PRO A O 1
ATOM 882 N N . SER A 1 111 ? -6.964 9.678 -9.265 1.00 95.75 111 SER A N 1
ATOM 883 C CA . SER A 1 111 ? -7.359 8.355 -9.743 1.00 95.75 111 SER A CA 1
ATOM 884 C C . SER A 1 111 ? -8.100 7.607 -8.643 1.00 95.75 111 SER A C 1
ATOM 886 O O . SER A 1 111 ? -7.970 7.937 -7.465 1.00 95.75 111 SER A O 1
ATOM 888 N N . GLU A 1 112 ? -8.874 6.594 -9.023 1.00 94.38 112 GLU A N 1
ATOM 889 C CA . GLU A 1 112 ? -9.591 5.758 -8.060 1.00 94.38 112 GLU A CA 1
ATOM 890 C C . GLU A 1 112 ? -8.625 5.070 -7.088 1.00 94.38 112 GLU A C 1
ATOM 892 O O . GLU A 1 112 ? -8.799 5.170 -5.879 1.00 94.38 112 GLU A O 1
ATOM 897 N N . ALA A 1 113 ? -7.550 4.466 -7.603 1.00 94.50 113 ALA A N 1
ATOM 898 C CA . ALA A 1 113 ? -6.544 3.797 -6.782 1.00 94.50 113 ALA A CA 1
ATOM 899 C C . ALA A 1 113 ? -5.885 4.746 -5.764 1.00 94.50 113 ALA A C 1
ATOM 901 O O . ALA A 1 113 ? -5.632 4.352 -4.627 1.00 94.50 113 ALA A O 1
ATOM 902 N N . LEU A 1 114 ? -5.658 6.008 -6.149 1.00 96.50 114 LEU A N 1
ATOM 903 C CA . LEU A 1 114 ? -5.156 7.036 -5.241 1.00 96.50 114 LEU A CA 1
ATOM 904 C C . LEU A 1 114 ? -6.175 7.376 -4.146 1.00 96.50 114 LEU A C 1
ATOM 906 O O . LEU A 1 114 ? -5.794 7.407 -2.981 1.00 96.50 114 LEU A O 1
ATOM 910 N N . HIS A 1 115 ? -7.447 7.608 -4.490 1.00 96.12 115 HIS A N 1
ATOM 911 C CA . HIS A 1 115 ? -8.474 7.929 -3.490 1.00 96.12 115 HIS A CA 1
ATOM 912 C C . HIS A 1 115 ? -8.676 6.781 -2.502 1.00 96.12 115 HIS A C 1
ATOM 914 O O . HIS A 1 115 ? -8.732 7.002 -1.297 1.00 96.12 115 HIS A O 1
ATOM 920 N N . ARG A 1 116 ? -8.715 5.546 -3.005 1.00 96.19 116 ARG A N 1
ATOM 921 C CA . ARG A 1 116 ? -8.860 4.352 -2.171 1.00 96.19 116 ARG A CA 1
ATOM 922 C C . ARG A 1 116 ? -7.720 4.218 -1.170 1.00 96.19 116 ARG A C 1
ATOM 924 O O . ARG A 1 116 ? -7.969 3.932 -0.004 1.00 96.19 116 ARG A O 1
ATOM 931 N N . GLU A 1 117 ? -6.485 4.475 -1.598 1.00 96.56 117 GLU A N 1
ATOM 932 C CA . GLU A 1 117 ? -5.346 4.459 -0.680 1.00 96.56 117 GLU A CA 1
ATOM 933 C C . GLU A 1 117 ? -5.392 5.621 0.322 1.00 96.56 117 GLU A C 1
ATOM 935 O O . GLU A 1 117 ? -5.065 5.428 1.488 1.00 96.56 117 GLU A O 1
ATOM 940 N N . GLN A 1 118 ? -5.846 6.811 -0.088 1.00 97.19 118 GLN A N 1
ATOM 941 C CA . GLN A 1 118 ? -6.039 7.941 0.829 1.00 97.19 118 GLN A CA 1
ATOM 942 C C . GLN A 1 118 ? -7.033 7.606 1.944 1.00 97.19 118 GLN A C 1
ATOM 944 O O . GLN A 1 118 ? -6.726 7.851 3.107 1.00 97.19 118 GLN A O 1
ATOM 949 N N . TRP A 1 119 ? -8.165 6.978 1.619 1.00 97.19 119 TRP A N 1
ATOM 950 C CA . TRP A 1 119 ? -9.154 6.564 2.620 1.00 97.19 119 TRP A CA 1
ATOM 951 C C . TRP A 1 119 ? -8.590 5.535 3.604 1.00 97.19 119 TRP A C 1
ATOM 953 O O . TRP A 1 119 ? -8.891 5.587 4.794 1.00 97.19 119 TRP A O 1
ATOM 963 N N . LEU A 1 120 ? -7.739 4.617 3.133 1.00 96.44 120 LEU A N 1
ATOM 964 C CA . LEU A 1 120 ? -7.058 3.661 4.011 1.00 96.44 120 LEU A CA 1
ATOM 965 C C . LEU A 1 120 ? -6.023 4.347 4.912 1.00 96.44 120 LEU A C 1
ATOM 967 O O . LEU A 1 120 ? -5.913 3.997 6.085 1.00 96.44 120 LEU A O 1
ATOM 971 N N . VAL A 1 121 ? -5.283 5.335 4.402 1.00 96.62 121 VAL A N 1
ATOM 972 C CA . VAL A 1 121 ? -4.339 6.135 5.202 1.00 96.62 121 VAL A CA 1
ATOM 973 C C . VAL A 1 121 ? -5.067 6.956 6.275 1.00 96.62 121 VAL A C 1
ATOM 975 O O . VAL A 1 121 ? -4.619 6.985 7.420 1.00 96.62 121 VAL A O 1
ATOM 978 N N . GLU A 1 122 ? -6.195 7.582 5.936 1.00 96.56 122 GLU A N 1
ATOM 979 C CA . GLU A 1 122 ? -7.062 8.311 6.876 1.00 96.56 122 GLU A CA 1
ATOM 980 C C . GLU A 1 122 ? -7.593 7.387 7.981 1.00 96.56 122 GLU A C 1
ATOM 982 O O . GLU A 1 122 ? -7.463 7.683 9.173 1.00 96.56 122 GLU A O 1
ATOM 987 N N . ALA A 1 123 ? -8.089 6.208 7.600 1.00 96.31 123 ALA A N 1
ATOM 988 C CA . ALA A 1 123 ? -8.566 5.217 8.553 1.00 96.31 123 ALA A CA 1
ATOM 989 C C . ALA A 1 123 ? -7.449 4.726 9.485 1.00 96.31 123 ALA A C 1
ATOM 991 O O . ALA A 1 123 ? -7.702 4.509 10.672 1.00 96.31 123 ALA A O 1
ATOM 992 N N . HIS A 1 124 ? -6.206 4.622 9.005 1.00 93.31 124 HIS A N 1
ATOM 993 C CA . HIS A 1 124 ? -5.053 4.198 9.812 1.00 93.31 124 HIS A CA 1
ATOM 994 C C . HIS A 1 124 ? -4.768 5.122 11.003 1.00 93.31 124 HIS A C 1
ATOM 996 O O . HIS A 1 124 ? -4.232 4.675 12.015 1.00 93.31 124 HIS A O 1
ATOM 1002 N N . VAL A 1 125 ? -5.149 6.399 10.904 1.00 93.19 125 VAL A N 1
ATOM 1003 C CA . VAL A 1 125 ? -5.027 7.388 11.991 1.00 93.19 125 VAL A CA 1
ATOM 1004 C C . VAL A 1 125 ? -6.337 7.627 12.745 1.00 93.19 125 VAL A C 1
ATOM 1006 O O . VAL A 1 125 ? -6.404 8.506 13.603 1.00 93.19 125 VAL A O 1
ATOM 1009 N N . GLY A 1 126 ? -7.370 6.832 12.461 1.00 92.38 126 GLY A N 1
ATOM 1010 C CA . GLY A 1 126 ? -8.660 6.884 13.144 1.00 92.38 126 GLY A CA 1
ATOM 1011 C C . GLY A 1 126 ? -9.757 7.666 12.416 1.00 92.38 126 GLY A C 1
ATOM 1012 O O . GLY A 1 126 ? -10.879 7.688 12.918 1.00 92.38 126 GLY A O 1
ATOM 1013 N N . ASP A 1 127 ? -9.501 8.282 11.257 1.00 95.81 127 ASP A N 1
ATOM 1014 C CA . ASP A 1 127 ? -10.563 8.937 10.481 1.00 95.81 127 ASP A CA 1
ATOM 1015 C C . ASP A 1 127 ? -11.244 7.936 9.541 1.00 95.81 127 ASP A C 1
ATOM 1017 O O . ASP A 1 127 ? -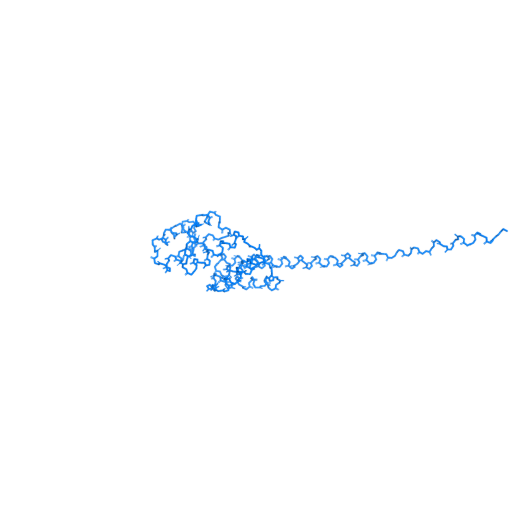10.765 7.621 8.455 1.00 95.81 127 ASP A O 1
ATOM 1021 N N . LEU A 1 128 ? -12.386 7.416 9.985 1.00 95.00 128 LEU A N 1
ATOM 1022 C CA . LEU A 1 128 ? -13.163 6.423 9.246 1.00 95.00 128 LEU A CA 1
ATOM 1023 C C . LEU A 1 128 ? -14.108 7.015 8.201 1.00 95.00 128 LEU A C 1
ATOM 1025 O O . LEU A 1 128 ? -14.682 6.251 7.429 1.00 95.00 128 LEU A O 1
ATOM 1029 N N . THR A 1 129 ? -14.281 8.338 8.154 1.00 95.31 129 THR A N 1
ATOM 1030 C CA . THR A 1 129 ? -15.400 8.981 7.446 1.00 95.31 129 THR A CA 1
ATOM 1031 C C . THR A 1 129 ? -15.494 8.545 5.983 1.00 95.31 129 THR A C 1
ATOM 1033 O O . THR A 1 129 ? -16.552 8.112 5.520 1.00 95.31 129 THR A O 1
ATOM 1036 N N . ASN A 1 130 ? -14.380 8.622 5.252 1.00 96.31 130 ASN A N 1
ATOM 1037 C CA . ASN A 1 130 ? -14.365 8.266 3.838 1.00 96.31 130 ASN A CA 1
ATOM 1038 C C . ASN A 1 130 ? -14.349 6.754 3.609 1.00 96.31 130 ASN A C 1
ATOM 1040 O O . ASN A 1 130 ? -15.031 6.280 2.697 1.00 96.31 130 ASN A O 1
ATOM 1044 N N . LEU A 1 131 ? -13.602 6.000 4.424 1.00 95.38 131 LEU A N 1
ATOM 1045 C CA . LEU A 1 131 ? -13.547 4.546 4.295 1.00 95.38 131 LEU A CA 1
ATOM 1046 C C . LEU A 1 131 ? -14.931 3.930 4.529 1.00 95.38 131 LEU A C 1
ATOM 1048 O O . LEU A 1 131 ? -15.337 3.064 3.769 1.00 95.38 131 LEU A O 1
ATOM 1052 N N . GLU A 1 132 ? -15.689 4.409 5.516 1.00 95.19 132 GLU A N 1
ATOM 1053 C CA . GLU A 1 132 ? -17.049 3.938 5.804 1.00 95.19 132 GLU A CA 1
ATOM 1054 C C . GLU A 1 132 ? -18.020 4.172 4.660 1.00 95.19 132 GLU A C 1
ATOM 1056 O O . GLU A 1 132 ? -18.779 3.271 4.302 1.00 95.19 132 GLU A O 1
ATOM 1061 N N . GLN A 1 133 ? -17.983 5.367 4.071 1.00 96.69 133 GLN A N 1
ATOM 1062 C CA . GLN A 1 133 ? -18.859 5.719 2.961 1.00 96.69 133 GLN A CA 1
ATOM 1063 C C . GLN A 1 133 ? -18.659 4.788 1.755 1.00 96.69 133 GLN A C 1
ATOM 1065 O O . GLN A 1 133 ? -19.620 4.503 1.043 1.00 96.69 133 GLN A O 1
ATOM 1070 N N . HIS A 1 134 ? -17.433 4.303 1.546 1.00 95.44 134 HIS A N 1
ATOM 1071 C CA . HIS A 1 134 ? -17.060 3.495 0.384 1.00 95.44 134 HIS A CA 1
ATOM 1072 C C . HIS A 1 134 ? -16.746 2.034 0.733 1.00 95.44 134 HIS A C 1
ATOM 1074 O O . HIS A 1 134 ? -16.324 1.278 -0.140 1.00 95.44 134 HIS A O 1
ATOM 1080 N N . LEU A 1 135 ? -16.959 1.608 1.984 1.00 93.56 135 LEU A N 1
ATOM 1081 C CA . LEU A 1 135 ? -16.531 0.291 2.463 1.00 93.56 135 LEU A CA 1
ATOM 1082 C C . LEU A 1 135 ? -17.164 -0.836 1.647 1.00 93.56 135 LEU A C 1
ATOM 1084 O O . LEU A 1 135 ? -16.476 -1.774 1.259 1.00 93.56 135 LEU A O 1
ATOM 1088 N N . ALA A 1 136 ? -18.464 -0.734 1.364 1.00 92.00 136 ALA A N 1
ATOM 1089 C CA . ALA A 1 136 ? -19.180 -1.744 0.592 1.00 92.00 136 ALA A CA 1
ATOM 1090 C C . ALA A 1 136 ? -18.573 -1.915 -0.809 1.00 92.00 136 ALA A C 1
ATOM 1092 O O . ALA A 1 136 ? -18.260 -3.035 -1.206 1.00 92.00 136 ALA A O 1
ATOM 1093 N N . ASP A 1 137 ? -18.335 -0.811 -1.519 1.00 93.38 137 ASP A N 1
ATOM 1094 C CA . ASP A 1 137 ? -17.733 -0.831 -2.855 1.00 93.38 137 ASP A CA 1
ATOM 1095 C C . ASP A 1 137 ? -16.303 -1.385 -2.807 1.00 93.38 137 ASP A C 1
ATOM 1097 O O . ASP A 1 137 ? -15.916 -2.205 -3.641 1.00 93.38 137 ASP A O 1
ATOM 1101 N N . MET A 1 138 ? -15.535 -1.002 -1.782 1.00 93.62 138 MET A N 1
ATOM 1102 C CA . MET A 1 138 ? -14.172 -1.485 -1.588 1.00 93.62 138 MET A CA 1
ATOM 1103 C C . MET A 1 138 ? -14.097 -2.977 -1.251 1.00 93.62 138 MET A C 1
ATOM 1105 O O . MET A 1 138 ? -13.118 -3.613 -1.626 1.00 93.62 138 MET A O 1
ATOM 1109 N N . LEU A 1 139 ? -15.092 -3.546 -0.568 1.00 91.44 139 LEU A N 1
ATOM 1110 C CA . LEU A 1 139 ? -15.150 -4.985 -0.294 1.00 91.44 139 LEU A CA 1
ATOM 1111 C C . LEU A 1 139 ? -15.655 -5.790 -1.502 1.00 91.44 139 LEU A C 1
ATOM 1113 O O . LEU A 1 139 ? -15.244 -6.935 -1.674 1.00 91.44 139 LEU A O 1
ATOM 1117 N N . ILE A 1 140 ? -16.501 -5.201 -2.355 1.00 90.81 140 ILE A N 1
ATOM 1118 C CA . ILE A 1 140 ? -16.977 -5.830 -3.600 1.00 90.81 140 ILE A CA 1
ATOM 1119 C C . ILE A 1 140 ? -15.851 -5.928 -4.636 1.00 90.81 140 ILE A C 1
ATOM 1121 O O . ILE A 1 140 ? -15.658 -6.987 -5.234 1.00 90.81 140 ILE A O 1
ATOM 1125 N N . ASP A 1 141 ? -15.107 -4.842 -4.848 1.00 91.31 141 ASP A N 1
ATOM 1126 C CA . ASP A 1 141 ? -13.911 -4.831 -5.692 1.00 91.31 141 ASP A CA 1
ATOM 1127 C C . ASP A 1 141 ? -12.700 -4.405 -4.858 1.00 91.31 141 ASP A C 1
ATOM 1129 O O . ASP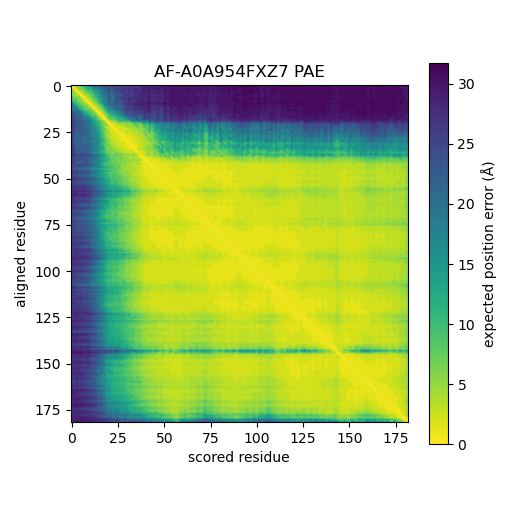 A 1 141 ? -12.385 -3.220 -4.821 1.00 91.31 141 ASP A O 1
ATOM 1133 N N . PRO A 1 142 ? -11.984 -5.323 -4.192 1.00 84.81 142 PRO A N 1
ATOM 1134 C CA . PRO A 1 142 ? -10.870 -4.976 -3.311 1.00 84.81 142 PRO A CA 1
ATOM 1135 C C . PRO A 1 142 ? -9.592 -4.527 -4.024 1.00 84.81 142 PRO A C 1
ATOM 1137 O O . PRO A 1 142 ? -8.651 -4.129 -3.338 1.00 84.81 142 PRO A O 1
ATOM 1140 N N . GLN A 1 143 ? -9.516 -4.607 -5.361 1.00 82.31 143 GLN A N 1
ATOM 1141 C CA . GLN A 1 143 ? -8.311 -4.281 -6.148 1.00 82.31 143 GLN A CA 1
ATOM 1142 C C . GLN A 1 143 ? -7.007 -4.853 -5.561 1.00 82.31 143 GLN A C 1
ATOM 1144 O O . GLN A 1 143 ? -5.942 -4.240 -5.628 1.00 82.31 143 GLN A O 1
ATOM 1149 N N . GLY A 1 144 ? -7.095 -6.054 -4.983 1.00 69.69 144 GLY A N 1
ATOM 1150 C CA . GLY A 1 144 ? -5.942 -6.827 -4.535 1.00 69.69 144 GLY A CA 1
ATOM 1151 C C . GLY A 1 144 ? -6.075 -7.435 -3.144 1.00 69.69 144 GLY A C 1
ATOM 1152 O O . GLY A 1 144 ? -5.709 -8.597 -2.992 1.00 69.69 144 GLY A O 1
ATOM 1153 N N . ASN A 1 145 ? -6.573 -6.709 -2.133 1.00 82.06 145 ASN A N 1
ATOM 1154 C CA . ASN A 1 145 ? -6.543 -7.228 -0.759 1.00 82.06 145 ASN A CA 1
ATOM 1155 C C . ASN A 1 145 ? -7.727 -6.778 0.116 1.00 82.06 145 ASN A C 1
ATOM 1157 O O . ASN A 1 145 ? -7.669 -5.755 0.793 1.00 82.06 145 ASN A O 1
ATOM 1161 N N . ALA A 1 146 ? -8.787 -7.592 0.143 1.00 89.38 146 ALA A N 1
ATOM 1162 C CA . ALA A 1 146 ? -9.933 -7.378 1.029 1.00 89.38 146 ALA A CA 1
ATOM 1163 C C . ALA A 1 146 ? -9.563 -7.511 2.516 1.00 89.38 146 ALA A C 1
ATOM 1165 O O . ALA A 1 146 ? -10.121 -6.798 3.345 1.00 89.38 146 ALA A O 1
ATOM 1166 N N . GLN A 1 147 ? -8.595 -8.373 2.854 1.00 89.75 147 GLN A N 1
ATOM 1167 C CA . GLN A 1 147 ? -8.150 -8.570 4.237 1.00 89.75 147 GLN A CA 1
ATOM 1168 C C . GLN A 1 147 ? -7.516 -7.290 4.789 1.00 89.75 147 GLN A C 1
ATOM 1170 O O . GLN A 1 147 ? -7.826 -6.905 5.905 1.00 89.75 147 GLN A O 1
ATOM 1175 N N . ASP A 1 148 ? -6.700 -6.586 3.997 1.00 90.25 148 ASP A N 1
ATOM 1176 C CA . ASP A 1 148 ? -6.095 -5.299 4.387 1.00 90.25 148 ASP A CA 1
ATOM 1177 C C . ASP A 1 148 ? -7.152 -4.205 4.624 1.00 90.25 148 ASP A C 1
ATOM 1179 O O . ASP A 1 148 ? -7.027 -3.401 5.549 1.00 90.25 148 ASP A O 1
ATOM 1183 N N . ILE A 1 149 ? -8.236 -4.206 3.842 1.00 93.69 149 ILE A N 1
ATOM 1184 C CA . ILE A 1 149 ? -9.367 -3.286 4.036 1.00 93.69 149 ILE A CA 1
ATOM 1185 C C . ILE A 1 149 ? -10.079 -3.597 5.359 1.00 93.69 149 ILE A C 1
ATOM 1187 O O . ILE A 1 149 ? -10.295 -2.689 6.163 1.00 93.69 149 ILE A O 1
ATOM 1191 N N . CYS A 1 150 ? -10.399 -4.871 5.611 1.00 93.88 150 CYS A N 1
ATOM 1192 C CA . CYS A 1 150 ? -11.004 -5.315 6.868 1.00 93.88 150 CYS A CA 1
ATOM 1193 C C . CYS A 1 150 ? -10.106 -5.002 8.072 1.00 93.88 150 CYS A C 1
ATOM 1195 O O . CYS A 1 150 ? -10.577 -4.428 9.051 1.00 93.88 150 CYS A O 1
ATOM 1197 N N . GLU A 1 151 ? -8.815 -5.322 7.980 1.00 92.56 151 GLU A N 1
ATOM 1198 C CA . GLU A 1 151 ? -7.802 -5.073 9.008 1.00 92.56 151 GLU A CA 1
ATOM 1199 C C . GLU A 1 151 ? -7.730 -3.584 9.354 1.00 92.56 151 GLU A C 1
ATOM 1201 O O . GLU A 1 151 ? -7.868 -3.200 10.518 1.00 92.56 151 GLU A O 1
ATOM 1206 N N . THR A 1 152 ? -7.598 -2.729 8.337 1.00 94.25 152 THR A N 1
ATOM 1207 C CA . THR A 1 152 ? -7.547 -1.272 8.508 1.00 94.25 152 THR A CA 1
ATOM 1208 C C . THR A 1 152 ? -8.825 -0.750 9.168 1.00 94.25 152 THR A C 1
ATOM 1210 O O . THR A 1 152 ? -8.761 0.039 10.114 1.00 94.25 152 THR A O 1
ATOM 1213 N N . PHE A 1 153 ? -9.993 -1.223 8.725 1.00 95.94 153 PHE A N 1
ATOM 1214 C CA . PHE A 1 153 ? -11.279 -0.813 9.283 1.00 95.94 153 PHE A CA 1
ATOM 1215 C C . PHE A 1 153 ? -11.438 -1.214 10.753 1.00 95.94 153 PHE A C 1
ATOM 1217 O O . PHE A 1 153 ? -11.823 -0.395 11.592 1.00 95.94 153 PHE A O 1
ATOM 1224 N N . VAL A 1 154 ? -11.132 -2.473 11.076 1.00 95.75 154 VAL A N 1
ATOM 1225 C CA . VAL A 1 154 ? -11.217 -3.023 12.435 1.00 95.75 154 VAL A CA 1
ATOM 1226 C C . VAL A 1 154 ? -10.277 -2.269 13.368 1.00 95.75 154 VAL A C 1
ATOM 1228 O O . VAL A 1 154 ? -10.712 -1.813 14.427 1.00 95.75 154 VAL A O 1
ATOM 1231 N N . ASN A 1 155 ? -9.023 -2.064 12.958 1.00 94.44 155 ASN A N 1
ATOM 1232 C CA . ASN A 1 155 ? -8.038 -1.318 13.739 1.00 94.44 155 ASN A CA 1
ATOM 1233 C C . ASN A 1 155 ? -8.507 0.114 14.008 1.00 94.44 155 ASN A C 1
ATOM 1235 O O . ASN A 1 155 ? -8.452 0.583 15.145 1.00 94.44 155 ASN A O 1
ATOM 1239 N N . SER A 1 156 ? -9.053 0.787 12.998 1.00 95.75 156 SER A N 1
ATOM 1240 C CA . SER A 1 156 ? -9.595 2.134 13.160 1.00 95.75 156 SER A CA 1
ATOM 1241 C C . SER A 1 156 ? -10.819 2.175 14.083 1.00 95.75 156 SER A C 1
ATOM 1243 O O . SER A 1 156 ? -10.948 3.065 14.927 1.00 95.75 156 SER A O 1
ATOM 1245 N N . CYS A 1 157 ? -11.704 1.177 14.006 1.00 96.81 157 CYS A N 1
ATOM 1246 C CA . CYS A 1 157 ? -12.820 1.043 14.943 1.00 96.81 157 CYS A CA 1
ATOM 1247 C C . CYS A 1 157 ? -12.328 0.865 16.385 1.00 96.81 157 CYS A C 1
ATOM 1249 O O . CYS A 1 157 ? -12.891 1.471 17.298 1.00 96.81 157 CYS A O 1
ATOM 1251 N N . ILE A 1 158 ? -11.270 0.078 16.597 1.00 96.19 158 ILE A N 1
ATOM 1252 C CA . ILE A 1 158 ? -10.648 -0.116 17.915 1.00 96.19 158 ILE A CA 1
ATOM 1253 C C . ILE A 1 158 ? -10.062 1.201 18.438 1.00 96.19 158 ILE A C 1
ATOM 1255 O O . ILE A 1 158 ? -10.334 1.557 19.586 1.00 96.19 158 ILE A O 1
ATOM 1259 N N . LEU A 1 159 ? -9.337 1.956 17.601 1.00 95.25 159 LEU A N 1
ATOM 1260 C CA . LEU A 1 159 ? -8.804 3.282 17.955 1.00 95.25 159 LEU A CA 1
ATOM 1261 C C . LEU A 1 159 ? -9.907 4.257 18.401 1.00 95.25 159 LEU A C 1
ATOM 1263 O O . LEU A 1 159 ? -9.684 5.089 19.276 1.00 95.25 159 LEU A O 1
ATOM 1267 N N . ASN A 1 160 ? -11.109 4.114 17.840 1.00 96.31 160 ASN A N 1
ATOM 1268 C CA . ASN A 1 160 ? -12.272 4.950 18.131 1.00 96.31 160 ASN A CA 1
ATOM 1269 C C . ASN A 1 160 ? -13.245 4.352 19.165 1.00 96.31 160 ASN A C 1
ATOM 1271 O O . ASN A 1 160 ? -14.349 4.871 19.333 1.00 96.31 160 ASN A O 1
ATOM 1275 N N . TYR A 1 161 ? -12.888 3.261 19.852 1.00 96.69 161 TYR A N 1
ATOM 1276 C CA . TYR A 1 161 ? -13.757 2.554 20.811 1.00 96.69 161 TYR A CA 1
ATOM 1277 C C . TYR A 1 161 ? -15.091 2.041 20.224 1.00 96.69 161 TYR A C 1
ATOM 1279 O O . TYR A 1 161 ? -16.050 1.768 20.950 1.00 96.69 161 TYR A O 1
ATOM 1287 N N . ARG A 1 162 ? -15.161 1.851 18.902 1.00 97.19 162 ARG A N 1
ATOM 1288 C CA . ARG A 1 162 ? -16.327 1.343 18.161 1.00 97.19 162 ARG A CA 1
ATOM 1289 C C . ARG A 1 162 ? -16.303 -0.183 18.058 1.00 97.19 162 ARG A C 1
ATOM 1291 O O . ARG A 1 162 ? -16.379 -0.762 16.977 1.00 97.19 162 ARG A O 1
ATOM 1298 N N . PHE A 1 163 ? -16.209 -0.858 19.202 1.00 97.00 163 PHE A N 1
ATOM 1299 C CA . PHE A 1 163 ? -16.027 -2.317 19.265 1.00 97.00 163 PHE A CA 1
ATOM 1300 C C . PHE A 1 163 ? -17.151 -3.114 18.597 1.00 97.00 163 PHE A C 1
ATOM 1302 O O . PHE A 1 163 ? -16.900 -4.166 18.020 1.00 97.00 163 PHE A O 1
ATOM 1309 N N . HIS A 1 164 ? -18.384 -2.607 18.643 1.00 96.62 164 HIS A N 1
ATOM 1310 C CA . HIS A 1 164 ? -19.513 -3.247 17.969 1.00 96.62 164 HIS A CA 1
ATOM 1311 C C . HIS A 1 164 ? -19.322 -3.285 16.444 1.00 96.62 164 HIS A C 1
ATOM 1313 O O . HIS A 1 164 ? -19.632 -4.283 15.802 1.00 96.62 164 HIS A O 1
ATOM 1319 N N . ASP A 1 165 ? -18.782 -2.218 15.854 1.00 95.25 165 ASP A N 1
ATOM 1320 C CA . ASP A 1 165 ? -18.535 -2.156 14.412 1.00 95.25 165 ASP A CA 1
ATOM 1321 C C . ASP A 1 165 ? -17.338 -3.014 14.012 1.00 95.25 165 ASP A C 1
ATOM 1323 O O . ASP A 1 165 ? -17.418 -3.736 13.020 1.00 95.25 165 ASP A O 1
ATOM 1327 N N . ALA A 1 166 ? -16.289 -3.024 14.841 1.00 96.56 166 ALA A N 1
ATOM 1328 C CA . ALA A 1 166 ? -15.161 -3.937 14.683 1.00 96.56 166 ALA A CA 1
ATOM 1329 C C . ALA A 1 166 ? -15.617 -5.406 14.668 1.00 96.56 166 ALA A C 1
ATOM 1331 O O . ALA A 1 166 ? -15.234 -6.152 13.772 1.00 96.56 166 ALA A O 1
ATOM 1332 N N . LEU A 1 167 ? -16.477 -5.813 15.612 1.00 96.19 167 LEU A N 1
ATOM 1333 C CA . LEU A 1 167 ? -16.998 -7.183 15.686 1.00 96.19 167 LEU A CA 1
ATOM 1334 C C . LEU A 1 167 ? -17.768 -7.587 14.425 1.00 96.19 167 LEU A C 1
ATOM 1336 O O . LEU A 1 167 ? -17.529 -8.670 13.902 1.00 96.19 167 LEU A O 1
ATOM 1340 N N . ARG A 1 168 ? -18.626 -6.710 13.889 1.00 94.19 168 ARG A N 1
ATOM 1341 C CA . ARG A 1 168 ? -19.369 -7.002 12.649 1.00 94.19 168 ARG A CA 1
ATOM 1342 C C . ARG A 1 168 ? -18.441 -7.274 11.466 1.00 94.19 168 ARG A C 1
ATOM 1344 O O . ARG A 1 168 ? -18.692 -8.192 10.694 1.00 94.19 168 ARG A O 1
ATOM 1351 N N . ILE A 1 169 ? -17.380 -6.482 11.314 1.00 94.56 169 ILE A N 1
ATOM 1352 C CA . ILE A 1 169 ? -16.421 -6.682 10.220 1.00 94.56 169 ILE A CA 1
ATOM 1353 C C . ILE A 1 169 ? -15.551 -7.917 10.464 1.00 94.56 169 ILE A C 1
ATOM 1355 O O . ILE A 1 169 ? -15.290 -8.652 9.517 1.00 94.56 169 ILE A O 1
ATOM 1359 N N . LEU A 1 170 ? -15.169 -8.203 11.712 1.00 94.44 170 LEU A N 1
ATOM 1360 C CA . LEU A 1 170 ? -14.455 -9.435 12.065 1.00 94.44 170 LEU A CA 1
ATOM 1361 C C . LEU A 1 170 ? -15.263 -10.696 11.732 1.00 94.44 170 LEU A C 1
ATOM 1363 O O . LEU A 1 170 ? -14.689 -11.659 11.235 1.00 94.44 170 LEU A O 1
ATOM 1367 N N . GLU A 1 171 ? -16.579 -10.692 11.957 1.00 92.62 171 GLU A N 1
ATOM 1368 C CA . GLU A 1 171 ? -17.456 -11.817 11.600 1.00 92.62 171 GLU A CA 1
ATOM 1369 C C . GLU A 1 171 ? -17.467 -12.078 10.087 1.00 92.62 171 GLU A C 1
ATOM 1371 O O . GLU A 1 171 ? -17.341 -13.226 9.657 1.00 92.62 171 GLU A O 1
ATOM 1376 N N . VAL A 1 172 ? -17.567 -11.019 9.275 1.00 90.06 172 VAL A N 1
ATOM 1377 C CA . VAL A 1 172 ? -17.502 -11.120 7.806 1.00 90.06 172 VAL A CA 1
ATOM 1378 C C . VAL A 1 172 ? -16.119 -11.592 7.361 1.00 90.06 172 VAL A C 1
ATOM 1380 O O . VAL A 1 172 ? -16.001 -12.530 6.577 1.00 90.06 172 VAL A O 1
ATOM 1383 N N . TRP A 1 173 ? -15.062 -10.992 7.908 1.00 91.75 173 TRP A N 1
ATOM 1384 C CA . TRP A 1 173 ? -13.686 -11.348 7.581 1.00 91.75 173 TRP A CA 1
ATOM 1385 C C . TRP A 1 173 ? -13.389 -12.816 7.909 1.00 91.75 173 TRP A C 1
ATOM 1387 O O . TRP A 1 173 ? -12.871 -13.540 7.062 1.00 91.75 173 TRP A O 1
ATOM 1397 N N . GLN A 1 174 ? -13.776 -13.300 9.090 1.00 92.19 174 GLN A N 1
ATOM 1398 C CA . GLN A 1 174 ? -13.580 -14.698 9.472 1.00 92.19 174 GLN A CA 1
ATOM 1399 C C . GLN A 1 174 ? -14.369 -15.666 8.577 1.00 92.19 174 GLN A C 1
ATOM 1401 O O . GLN A 1 174 ? -13.890 -16.767 8.298 1.00 92.19 174 GLN A O 1
ATOM 1406 N N . ALA A 1 175 ? -15.565 -15.275 8.127 1.00 90.56 175 ALA A N 1
ATOM 1407 C CA . ALA A 1 175 ? -16.371 -16.088 7.222 1.00 90.56 175 ALA A CA 1
ATOM 1408 C C . ALA A 1 175 ? -15.727 -16.216 5.831 1.00 90.56 175 ALA A C 1
ATOM 1410 O O . ALA A 1 175 ? -15.665 -17.322 5.289 1.00 90.56 175 ALA A O 1
ATOM 1411 N N . ASP A 1 176 ? -15.213 -15.112 5.285 1.00 88.00 176 ASP A N 1
ATOM 1412 C CA . ASP A 1 176 ? -14.624 -15.072 3.941 1.00 88.00 176 ASP A CA 1
ATOM 1413 C C . ASP A 1 176 ? -13.177 -15.602 3.910 1.00 88.00 176 ASP A C 1
ATOM 1415 O O . ASP A 1 176 ? -12.738 -16.177 2.910 1.00 88.00 176 ASP A O 1
ATOM 1419 N N . PHE A 1 177 ? -12.438 -15.466 5.017 1.00 87.69 177 PHE A N 1
ATOM 1420 C CA . PHE A 1 177 ? -11.025 -15.839 5.136 1.00 87.69 177 PHE A CA 1
ATOM 1421 C C . PHE A 1 177 ? -10.757 -16.698 6.390 1.00 87.69 177 PHE A C 1
ATOM 1423 O O . PHE A 1 177 ? -9.988 -16.306 7.267 1.00 87.69 177 PHE A O 1
ATOM 1430 N N . PRO A 1 178 ? -11.314 -17.920 6.483 1.00 86.12 178 PRO A N 1
ATOM 1431 C CA . PRO A 1 178 ? -11.289 -18.728 7.712 1.00 86.12 178 PRO A CA 1
ATOM 1432 C C . PRO A 1 178 ? -9.897 -19.221 8.137 1.00 86.12 178 PRO A C 1
ATOM 1434 O O . PRO A 1 178 ? -9.724 -19.676 9.265 1.00 86.12 178 PRO A O 1
ATOM 1437 N N . ASN A 1 179 ? -8.913 -19.170 7.235 1.00 84.88 179 ASN A N 1
ATOM 1438 C CA . ASN A 1 179 ? -7.532 -19.589 7.495 1.00 84.88 179 ASN A CA 1
ATOM 1439 C C . ASN A 1 179 ? -6.592 -18.406 7.777 1.00 84.88 179 ASN A C 1
ATOM 1441 O O . ASN A 1 179 ? -5.391 -18.622 7.937 1.00 84.88 179 ASN A O 1
ATOM 1445 N N . ASP A 1 180 ? -7.106 -17.174 7.771 1.00 79.88 180 ASP A N 1
ATOM 1446 C CA . ASP A 1 180 ? -6.337 -15.989 8.135 1.00 79.88 180 ASP A CA 1
ATOM 1447 C C . ASP A 1 180 ? -6.094 -16.008 9.653 1.00 79.88 180 ASP A C 1
ATOM 1449 O O . ASP A 1 180 ? -7.063 -16.062 10.420 1.00 79.88 180 ASP A O 1
ATOM 1453 N N . PRO A 1 181 ? -4.833 -16.035 10.119 1.00 67.12 181 PRO A N 1
ATOM 1454 C CA . PRO A 1 181 ? -4.551 -15.849 11.529 1.00 67.12 181 PRO A CA 1
ATOM 1455 C C . PRO A 1 181 ? -4.861 -14.386 11.875 1.00 67.12 181 PRO A C 1
ATOM 1457 O O . PRO A 1 181 ? -4.062 -13.491 11.585 1.00 67.12 181 PRO A O 1
ATOM 1460 N N . LEU A 1 182 ? -6.055 -14.167 12.433 1.00 60.94 182 LEU A N 1
ATOM 1461 C CA . LEU A 1 182 ? -6.475 -12.901 13.041 1.00 60.94 182 LEU A CA 1
ATOM 1462 C C . LEU A 1 182 ? -5.426 -12.384 14.036 1.00 60.94 182 LEU A C 1
ATOM 1464 O O . LEU A 1 182 ? -4.896 -13.211 14.819 1.00 60.94 182 LEU A O 1
#

pLDDT: mean 88.19, std 14.94, range [42.94, 98.56]

Mean predicted aligned error: 9.05 Å